Protein AF-0000000069437437 (afdb_homodimer)

Secondary structure (DSSP, 8-state):
--EEBBTTB--EE-TT-EE-TT-EEEEEEEE-TT-EE-TT-EEEEEEEEEEE-TT-EE-TT-EEE-BTTB-EEE-TT-EE-TT-EEES-EE-TT-EEPTT-EE-TT-EEPTT-EEPTT-EEPTT-EEPTTEEEEETTEEEEEESTTSHHHHHHHHHHHHHHHHHHHHHHH---/--EE-BTTB--EE-TT-EE-TT-EEEEEEEE-TT-EE-TT-EEEEEEEEEEE-TT-EE-TT-EEE-BTTB-EEEPTT-EE-TT-EEES-EE-TT-EE-TT-EE-TT-EEPTT-EEPTT-EEPTT-EEPTTEEEEETTEEEEEESTTSHHHHHHHHHHHHHHHHHHHHHHH-B-

InterPro domains:
  IPR001451 Hexapeptide repeat [PF00132] (89-122)
  IPR011004 Trimeric LpxA-like superfamily [SSF51161] (2-154)
  IPR047324 Gamma carbonic anhydrase-like [cd04645] (12-165)
  IPR050484 Transferase Hexapeptide/Carbonic Anhydrase [PTHR13061] (3-167)

pLDDT: mean 97.79, std 3.49, range [60.91, 98.94]

Sequence (346 aa):
MPLYSLDGKSPSVHPEAFVAPTACLIGDVTVEAGVSIWFNTVIRADYAPIIIRVGANIQDGSVLHSDPGMPVDIGEGATVAHMCLVHSCTVGDGALIGNHATVLDGASIGARSMVAAGSLVLGGAQIPADVLVMGSPAKVKGPVAGTPAEFLTKGVPAAYRELGKRYLAGLDKMPLYSLDGKSPSVHPEAFVAPTACLIGDVTVEAGVSIWFNTVIRADYAPIIIRVGANIQDGSVLHSDPGMPVDIGEGATVAHMCLVHSCTVGDGALIGNHATVLDGASIGARSMVAAGSLVLGGAQIPADVLVMGSPAKVKGPVAGTPAEFLTKGVPAAYRELGKRYLAGLDK

Radius of gyration: 19.58 Å; Cα contacts (8 Å, |Δi|>4): 1160; chains: 2; bounding box: 43×48×42 Å

Solvent-accessible surface area (backbone atoms only — not comparable to full-atom values): 14956 Å² total; per-residue (Å²): 93,54,50,23,30,37,83,90,27,50,55,44,71,34,88,63,32,29,67,30,63,59,18,36,37,30,8,39,30,40,36,29,50,37,17,25,37,27,48,50,18,37,40,43,16,79,52,17,47,31,39,40,29,43,28,13,36,40,29,41,47,16,37,38,39,27,45,74,86,30,44,28,40,38,22,43,29,11,34,39,32,41,43,21,40,44,30,15,26,38,38,22,41,23,12,28,41,23,42,48,15,36,38,29,47,58,17,34,40,21,36,46,13,34,39,36,60,62,14,30,39,51,61,55,40,78,43,61,58,39,25,28,29,41,41,80,69,43,40,81,77,44,64,18,75,94,40,74,58,38,54,47,35,63,44,48,29,58,53,47,36,53,49,27,52,51,45,69,74,61,66,77,134,88,51,72,34,69,46,96,92,28,50,55,43,70,34,89,65,32,27,67,31,61,60,18,38,39,30,8,38,30,38,37,30,51,36,16,26,37,27,48,54,18,36,38,45,15,82,55,17,47,32,41,39,28,45,27,13,36,40,28,41,48,16,37,39,38,28,46,74,89,30,44,27,40,38,23,45,28,12,36,39,32,41,43,20,40,44,30,16,26,38,37,22,42,22,12,28,39,24,40,50,15,36,38,28,48,58,17,34,40,21,36,45,13,34,38,36,62,58,14,30,39,53,59,54,40,77,43,63,58,40,24,29,27,42,41,79,71,43,40,82,77,44,64,18,75,95,41,73,58,37,54,47,36,63,45,49,28,58,52,46,34,54,46,27,53,51,47,72,74,39,60,42,115

Foldseek 3Di:
DDWEEDPNFTEDADPQEAEEPQEYAYGQEYHEHLEYEEHQEYEHQHAHHEYADALEYEYHQEYEEEHHPQYEAEEALEYEYYNEYHYREYEYALEYEEANEYAYHQEYAEHNEYEYHPEYDDHNHYHYHQFYWYHDPIDTPGGCPPPVSSVCSVPVSVVVSVVSNVCVPDPDD/DDWEEDPNFTEDADPQEAEEPQEYAYGQEYHDHLEYEEHCEYEYQPAHHEYADALEYAYAQEYEEEHHPQYEAEEALEYEYYNEYHYREYEYALEYEEACEYAYHLEYAEHLEYEYHNEYDDHNHYHYHQFYWYHHPIDTPGGCPPPVSNVCSPPVSVVVSVVSNVCVVPPDD

Organism: Mycobacteroides abscessus (strain ATCC 19977 / DSM 44196 / CCUG 20993 / CIP 104536 / JCM 13569 / NCTC 13031 / TMC 1543 / L948) (NCBI:txid561007)

Nearest PDB structures (foldseek):
  3vnp-assembly1_C  TM=9.772E-01  e=1.364E-15  Geobacillus kaustophilus HTA426
  7zw9-assembly1_A-3  TM=9.769E-01  e=2.821E-15  Burkholderia pseudomallei
  8gpm-assembly1_A  TM=9.788E-01  e=4.991E-15  Acinetobacter baumannii
  1xhd-assembly1_A  TM=9.787E-01  e=1.409E-14  Bacillus cereus ATCC 14579
  9jyw-assembly2_F  TM=9.709E-01  e=2.133E-14  Aeribacillus pallidus

Structure (mmCIF, N/CA/C/O backbone):
data_AF-0000000069437437-model_v1
#
loop_
_entity.id
_entity.type
_entity.pdbx_description
1 polymer 'Possible siderophore-binding protein'
#
loop_
_atom_site.group_PDB
_atom_site.id
_atom_site.type_symbol
_atom_site.label_atom_id
_atom_site.label_alt_id
_atom_site.label_comp_id
_atom_site.label_asym_id
_atom_site.label_entity_id
_atom_site.label_seq_id
_atom_site.pdbx_PDB_ins_code
_atom_site.Cartn_x
_atom_site.Cartn_y
_atom_site.Cartn_z
_atom_site.occupancy
_atom_site.B_iso_or_equiv
_atom_site.auth_seq_id
_atom_site.auth_comp_id
_atom_site.auth_asym_id
_atom_site.auth_atom_id
_atom_site.pdbx_PDB_model_num
ATOM 1 N N . MET A 1 1 ? -16.625 -10.023 5.332 1 60.91 1 MET A N 1
ATOM 2 C CA . MET A 1 1 ? -15.406 -9.812 4.57 1 60.91 1 MET A CA 1
ATOM 3 C C . MET A 1 1 ? -15.602 -8.727 3.516 1 60.91 1 MET A C 1
ATOM 5 O O . MET A 1 1 ? -16.5 -8.836 2.672 1 60.91 1 MET A O 1
ATOM 9 N N . PRO A 1 2 ? -14.883 -7.496 3.65 1 77.81 2 PRO A N 1
ATOM 10 C CA . PRO A 1 2 ? -15.414 -6.523 2.693 1 77.81 2 PRO A CA 1
ATOM 11 C C . PRO A 1 2 ? -14.953 -6.785 1.263 1 77.81 2 PRO A C 1
ATOM 13 O O . PRO A 1 2 ? -13.75 -6.891 1.009 1 77.81 2 PRO A O 1
ATOM 16 N N . LEU A 1 3 ? -15.672 -7.5 0.487 1 95.25 3 LEU A N 1
ATOM 17 C CA . LEU A 1 3 ? -15.602 -7.535 -0.97 1 95.25 3 LEU A CA 1
ATOM 18 C C . LEU A 1 3 ? -16.344 -6.352 -1.579 1 95.25 3 LEU A C 1
ATOM 20 O O . LEU A 1 3 ? -17.531 -6.152 -1.312 1 95.25 3 LEU A O 1
ATOM 24 N N . TYR A 1 4 ? -15.602 -5.602 -2.311 1 97.44 4 TYR A N 1
ATOM 25 C CA . TYR A 1 4 ? -16.172 -4.387 -2.889 1 97.44 4 TYR A CA 1
ATOM 26 C C . TYR A 1 4 ? -16.234 -4.488 -4.406 1 97.44 4 TYR A C 1
ATOM 28 O O . TYR A 1 4 ? -15.289 -4.93 -5.055 1 97.44 4 TYR A O 1
ATOM 36 N N . SER A 1 5 ? -17.391 -4.078 -4.898 1 97.69 5 SER A N 1
ATOM 37 C CA . SER A 1 5 ? -17.516 -3.924 -6.344 1 97.69 5 SER A CA 1
ATOM 38 C C . SER A 1 5 ? -17.219 -2.492 -6.773 1 97.69 5 SER A C 1
ATOM 40 O O . SER A 1 5 ? -17.484 -1.545 -6.027 1 97.69 5 SER A O 1
ATOM 42 N N . LEU A 1 6 ? -16.641 -2.357 -7.934 1 97.38 6 LEU A N 1
ATOM 43 C CA . LEU A 1 6 ? -16.344 -1.068 -8.547 1 97.38 6 LEU A CA 1
ATOM 44 C C . LEU A 1 6 ? -16.516 -1.133 -10.062 1 97.38 6 LEU A C 1
ATOM 46 O O . LEU A 1 6 ? -15.914 -1.978 -10.727 1 97.38 6 LEU A O 1
ATOM 50 N N . ASP A 1 7 ? -17.344 -0.269 -10.57 1 94.81 7 ASP A N 1
ATOM 51 C CA . ASP A 1 7 ? -17.578 -0.152 -12.008 1 94.81 7 ASP A CA 1
ATOM 52 C C . ASP A 1 7 ? -18.031 -1.483 -12.602 1 94.81 7 ASP A C 1
ATOM 54 O O . ASP A 1 7 ? -17.562 -1.886 -13.664 1 94.81 7 ASP A O 1
ATOM 58 N N . GLY A 1 8 ? -18.828 -2.213 -11.938 1 95 8 GLY A N 1
ATOM 59 C CA . GLY A 1 8 ? -19.438 -3.438 -12.438 1 95 8 GLY A CA 1
ATOM 60 C C . GLY A 1 8 ? -18.547 -4.66 -12.25 1 95 8 GLY A C 1
ATOM 61 O O . GLY A 1 8 ? -18.922 -5.762 -12.672 1 95 8 GLY A O 1
ATOM 62 N N . LYS A 1 9 ? -17.438 -4.449 -11.727 1 97.12 9 LYS A N 1
ATOM 63 C CA . LYS A 1 9 ? -16.547 -5.566 -11.469 1 97.12 9 LYS A CA 1
ATOM 64 C C . LYS A 1 9 ? -16.5 -5.91 -9.984 1 97.12 9 LYS A C 1
ATOM 66 O O . LYS A 1 9 ? -16.5 -5.02 -9.133 1 97.12 9 LYS A O 1
ATOM 71 N N . SER A 1 10 ? -16.469 -7.25 -9.734 1 98.19 10 SER A N 1
ATOM 72 C CA . SER A 1 10 ? -16.422 -7.723 -8.352 1 98.19 10 SER A CA 1
ATOM 73 C C . SER A 1 10 ? -15.414 -8.852 -8.188 1 98.19 10 SER A C 1
ATOM 75 O O . SER A 1 10 ? -15.203 -9.641 -9.109 1 98.19 10 SER A O 1
ATOM 77 N N . PRO A 1 11 ? -14.852 -8.953 -7.016 1 98.69 11 PRO A N 1
ATOM 78 C CA . PRO A 1 11 ? -13.93 -10.062 -6.766 1 98.69 11 PRO A CA 1
ATOM 79 C C . PRO A 1 11 ? -14.594 -11.43 -6.949 1 98.69 11 PRO A C 1
ATOM 81 O O . PRO A 1 11 ? -15.758 -11.609 -6.59 1 98.69 11 PRO A O 1
ATOM 84 N N . SER A 1 12 ? -13.883 -12.289 -7.582 1 98.75 12 SER A N 1
ATOM 85 C CA . SER A 1 12 ? -14.25 -13.695 -7.695 1 98.75 12 SER A CA 1
ATOM 86 C C . SER A 1 12 ? -13.398 -14.57 -6.781 1 98.75 12 SER A C 1
ATOM 88 O O . SER A 1 12 ? -12.18 -14.656 -6.957 1 98.75 12 SER A O 1
ATOM 90 N N . VAL A 1 13 ? -14.062 -15.266 -5.828 1 98.56 13 VAL A N 1
ATOM 91 C CA . VAL A 1 13 ? -13.336 -16.016 -4.809 1 98.56 13 VAL A CA 1
ATOM 92 C C . VAL A 1 13 ? -13.773 -17.484 -4.844 1 98.56 13 VAL A C 1
ATOM 94 O O . VAL A 1 13 ? -14.953 -17.797 -4.684 1 98.56 13 VAL A O 1
ATOM 97 N N . HIS A 1 14 ? -12.758 -18.328 -5.078 1 98.75 14 HIS A N 1
ATOM 98 C CA . HIS A 1 14 ? -13.039 -19.75 -5.043 1 98.75 14 HIS A CA 1
ATOM 99 C C . HIS A 1 14 ? -13.539 -20.188 -3.666 1 98.75 14 HIS A C 1
ATOM 101 O O . HIS A 1 14 ? -13.023 -19.719 -2.643 1 98.75 14 HIS A O 1
ATOM 107 N N . PRO A 1 15 ? -14.445 -21.141 -3.537 1 97.75 15 PRO A N 1
ATOM 108 C CA . PRO A 1 15 ? -15.031 -21.547 -2.256 1 97.75 15 PRO A CA 1
ATOM 109 C C . PRO A 1 15 ? -14 -22.172 -1.314 1 97.75 15 PRO A C 1
ATOM 111 O O . PRO A 1 15 ? -14.188 -22.156 -0.095 1 97.75 15 PRO A O 1
ATOM 114 N N . GLU A 1 16 ? -12.938 -22.594 -1.837 1 98 16 GLU A N 1
ATOM 115 C CA . GLU A 1 16 ? -11.93 -23.25 -1.016 1 98 16 GLU A CA 1
ATOM 116 C C . GLU A 1 16 ? -10.906 -22.234 -0.497 1 98 16 GLU A C 1
ATOM 118 O O . GLU A 1 16 ? -10.008 -22.594 0.266 1 98 16 GLU A O 1
ATOM 123 N N . ALA A 1 17 ? -10.984 -21.062 -0.909 1 98.44 17 ALA A N 1
ATOM 124 C CA . ALA A 1 17 ? -10.047 -20.031 -0.458 1 98.44 17 ALA A CA 1
ATOM 125 C C . ALA A 1 17 ? -10.477 -19.438 0.884 1 98.44 17 ALA A C 1
ATOM 127 O O . ALA A 1 17 ? -11.68 -19.328 1.161 1 98.44 17 ALA A O 1
ATOM 128 N N . PHE A 1 18 ? -9.508 -19.094 1.657 1 98.69 18 PHE A N 1
ATOM 129 C CA . PHE A 1 18 ? -9.773 -18.359 2.881 1 98.69 18 PHE A CA 1
ATOM 130 C C . PHE A 1 18 ? -9.492 -16.875 2.68 1 98.69 18 PHE A C 1
ATOM 132 O O . PHE A 1 18 ? -8.422 -16.484 2.205 1 98.69 18 PHE A O 1
ATOM 139 N N . VAL A 1 19 ? -10.445 -16.047 3.006 1 98.44 19 VAL A N 1
ATOM 140 C CA . VAL A 1 19 ? -10.281 -14.602 3.029 1 98.44 19 VAL A CA 1
ATOM 141 C C . VAL A 1 19 ? -10.648 -14.062 4.41 1 98.44 19 VAL A C 1
ATOM 143 O O . VAL A 1 19 ? -11.797 -14.203 4.852 1 98.44 19 VAL A O 1
ATOM 146 N N . ALA A 1 20 ? -9.68 -13.516 5.043 1 98.12 20 ALA A N 1
ATOM 147 C CA . ALA A 1 20 ? -9.883 -13.008 6.398 1 98.12 20 ALA A CA 1
ATOM 148 C C . ALA A 1 20 ? -10.961 -11.93 6.43 1 98.12 20 ALA A C 1
ATOM 150 O O . ALA A 1 20 ? -11.102 -11.156 5.48 1 98.12 20 ALA A O 1
ATOM 151 N N . PRO A 1 21 ? -11.672 -11.75 7.562 1 97.06 21 PRO A N 1
ATOM 152 C CA . PRO A 1 21 ? -12.812 -10.836 7.645 1 97.06 21 PRO A CA 1
ATOM 153 C C . PRO A 1 21 ? -12.406 -9.375 7.492 1 97.06 21 PRO A C 1
ATOM 155 O O . PRO A 1 21 ? -13.234 -8.531 7.137 1 97.06 21 PRO A O 1
ATOM 158 N N . THR A 1 22 ? -11.148 -9.016 7.734 1 97.12 22 THR A N 1
ATOM 159 C CA . THR A 1 22 ? -10.75 -7.617 7.684 1 97.12 22 THR A CA 1
ATOM 160 C C . THR A 1 22 ? -9.953 -7.324 6.414 1 97.12 22 THR A C 1
ATOM 162 O O . THR A 1 22 ? -9.383 -6.242 6.27 1 97.12 22 THR A O 1
ATOM 165 N N . ALA A 1 23 ? -9.82 -8.336 5.52 1 98.19 23 ALA A N 1
ATOM 166 C CA . ALA A 1 23 ? -9.203 -8.102 4.219 1 98.19 23 ALA A CA 1
ATOM 167 C C . ALA A 1 23 ? -10.133 -7.297 3.311 1 98.19 23 ALA A C 1
ATOM 169 O O . ALA A 1 23 ? -11.352 -7.383 3.434 1 98.19 23 ALA A O 1
ATOM 170 N N . CYS A 1 24 ? -9.547 -6.461 2.479 1 98.31 24 CYS A N 1
ATOM 171 C CA . CYS A 1 24 ? -10.312 -5.691 1.503 1 98.31 24 CYS A CA 1
ATOM 172 C C . CYS A 1 24 ? -9.938 -6.086 0.08 1 98.31 24 CYS A C 1
ATOM 174 O O . CYS A 1 24 ? -8.789 -5.902 -0.337 1 98.31 24 CYS A O 1
ATOM 176 N N . LEU A 1 25 ? -10.852 -6.648 -0.672 1 98.81 25 LEU A N 1
ATOM 177 C CA . LEU A 1 25 ? -10.695 -6.953 -2.09 1 98.81 25 LEU A CA 1
ATOM 178 C C . LEU A 1 25 ? -11.625 -6.086 -2.938 1 98.81 25 LEU A C 1
ATOM 180 O O . LEU A 1 25 ? -12.836 -6.059 -2.711 1 98.81 25 LEU A O 1
ATOM 184 N N . ILE A 1 26 ? -11.062 -5.375 -3.85 1 98.62 26 ILE A N 1
ATOM 185 C CA . ILE A 1 26 ? -11.828 -4.379 -4.594 1 98.62 26 ILE A CA 1
ATOM 186 C C . ILE A 1 26 ? -11.711 -4.648 -6.09 1 98.62 26 ILE A C 1
ATOM 188 O O . ILE A 1 26 ? -10.602 -4.723 -6.629 1 98.62 26 ILE A O 1
ATOM 192 N N . GLY A 1 27 ? -12.836 -4.762 -6.754 1 98.31 27 GLY A N 1
ATOM 193 C CA . GLY A 1 27 ? -12.859 -4.766 -8.211 1 98.31 27 GLY A CA 1
ATOM 194 C C . GLY A 1 27 ? -12.484 -6.105 -8.805 1 98.31 27 GLY A C 1
ATOM 195 O O . GLY A 1 27 ? -13.023 -7.141 -8.414 1 98.31 27 GLY A O 1
ATOM 196 N N . ASP A 1 28 ? -11.547 -6.102 -9.836 1 98.69 28 ASP A N 1
ATOM 197 C CA . ASP A 1 28 ? -11.258 -7.242 -10.695 1 98.69 28 ASP A CA 1
ATOM 198 C C . ASP A 1 28 ? -10.203 -8.156 -10.07 1 98.69 28 ASP A C 1
ATOM 200 O O . ASP A 1 28 ? -9.117 -8.328 -10.625 1 98.69 28 ASP A O 1
ATOM 204 N N . VAL A 1 29 ? -10.578 -8.734 -8.953 1 98.88 29 VAL A N 1
ATOM 205 C CA . VAL A 1 29 ? -9.719 -9.664 -8.227 1 98.88 29 VAL A CA 1
ATOM 206 C C . VAL A 1 29 ? -10.18 -11.094 -8.477 1 98.88 29 VAL A C 1
ATOM 208 O O . VAL A 1 29 ? -11.375 -11.391 -8.406 1 98.88 29 VAL A O 1
ATOM 211 N N . THR A 1 30 ? -9.281 -11.961 -8.82 1 98.94 30 THR A N 1
ATOM 212 C CA . THR A 1 30 ? -9.539 -13.391 -8.898 1 98.94 30 THR A CA 1
ATOM 213 C C . THR A 1 30 ? -8.727 -14.148 -7.855 1 98.94 30 THR A C 1
ATOM 215 O O . THR A 1 30 ? -7.5 -14.031 -7.809 1 98.94 30 THR A O 1
ATOM 218 N N . VAL A 1 31 ? -9.398 -14.898 -7.016 1 98.88 31 VAL A N 1
ATOM 219 C CA . VAL A 1 31 ? -8.797 -15.727 -5.977 1 98.88 31 VAL A CA 1
ATOM 220 C C . VAL A 1 31 ? -9.086 -17.203 -6.258 1 98.88 31 VAL A C 1
ATOM 222 O O . VAL A 1 31 ? -10.242 -17.641 -6.18 1 98.88 31 VAL A O 1
ATOM 225 N N . GLU A 1 32 ? -8.023 -17.953 -6.527 1 98.88 32 GLU A N 1
ATOM 226 C CA . GLU A 1 32 ? -8.211 -19.328 -6.965 1 98.88 32 GLU A CA 1
ATOM 227 C C . GLU A 1 32 ? -8.211 -20.281 -5.781 1 98.88 32 GLU A C 1
ATOM 229 O O . GLU A 1 32 ? -8.148 -19.859 -4.625 1 98.88 32 GLU A O 1
ATOM 234 N N . ALA A 1 33 ? -8.336 -21.594 -6.07 1 98.75 33 ALA A N 1
ATOM 235 C CA . ALA A 1 33 ? -8.547 -22.641 -5.07 1 98.75 33 ALA A CA 1
ATOM 236 C C . ALA A 1 33 ? -7.371 -22.719 -4.102 1 98.75 33 ALA A C 1
ATOM 238 O O . ALA A 1 33 ? -6.211 -22.688 -4.52 1 98.75 33 ALA A O 1
ATOM 239 N N . GLY A 1 34 ? -7.695 -22.75 -2.803 1 98.31 34 GLY A N 1
ATOM 240 C CA . GLY A 1 34 ? -6.684 -23.016 -1.787 1 98.31 34 GLY A CA 1
ATOM 241 C C . GLY A 1 34 ? -5.852 -21.797 -1.449 1 98.31 34 GLY A C 1
ATOM 242 O O . GLY A 1 34 ? -4.883 -21.891 -0.69 1 98.31 34 GLY A O 1
ATOM 243 N N . VAL A 1 35 ? -6.168 -20.719 -1.998 1 98.75 35 VAL A N 1
ATOM 244 C CA . VAL A 1 35 ? -5.52 -19.453 -1.672 1 98.75 35 VAL A CA 1
ATOM 245 C C . VAL A 1 35 ? -5.934 -19.016 -0.271 1 98.75 35 VAL A C 1
ATOM 247 O O . VAL A 1 35 ? -7.047 -19.297 0.177 1 98.75 35 VAL A O 1
ATOM 250 N N . SER A 1 36 ? -5.062 -18.328 0.412 1 98.88 36 SER A N 1
ATOM 251 C CA . SER A 1 36 ? -5.449 -17.672 1.66 1 98.88 36 SER A CA 1
ATOM 252 C C . SER A 1 36 ? -5.047 -16.203 1.662 1 98.88 36 SER A C 1
ATOM 254 O O . SER A 1 36 ? -3.918 -15.859 1.307 1 98.88 36 SER A O 1
ATOM 256 N N . ILE A 1 37 ? -5.93 -15.352 1.971 1 98.81 37 ILE A N 1
ATOM 257 C CA . ILE A 1 37 ? -5.75 -13.914 2.113 1 98.81 37 ILE A CA 1
ATOM 258 C C . ILE A 1 37 ? -5.988 -13.5 3.564 1 98.81 37 ILE A C 1
ATOM 260 O O . ILE A 1 37 ? -7.082 -13.703 4.102 1 98.81 37 ILE A O 1
ATOM 264 N N . TRP A 1 38 ? -5.074 -12.836 4.191 1 98.75 38 TRP A N 1
ATOM 265 C CA . TRP A 1 38 ? -5.059 -12.734 5.645 1 98.75 38 TRP A CA 1
ATOM 266 C C . TRP A 1 38 ? -5.453 -11.336 6.102 1 98.75 38 TRP A C 1
ATOM 268 O O . TRP A 1 38 ? -5.84 -10.5 5.285 1 98.75 38 TRP A O 1
ATOM 278 N N . PHE A 1 39 ? -5.375 -11.109 7.391 1 98.5 39 PHE A N 1
A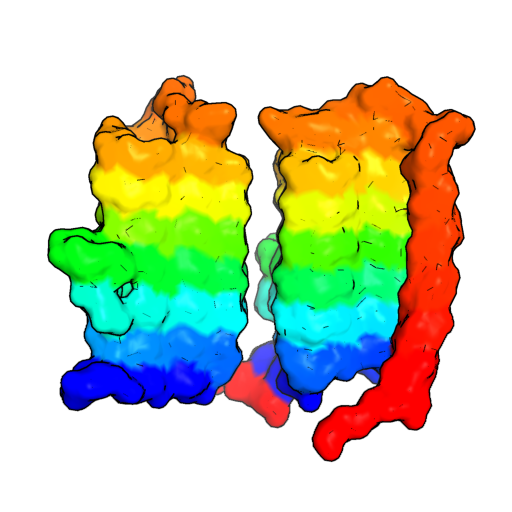TOM 279 C CA . PHE A 1 39 ? -6.039 -9.984 8.039 1 98.5 39 PHE A CA 1
ATOM 280 C C . PHE A 1 39 ? -5.406 -8.672 7.613 1 98.5 39 PHE A C 1
ATOM 282 O O . PHE A 1 39 ? -4.18 -8.555 7.562 1 98.5 39 PHE A O 1
ATOM 289 N N . ASN A 1 40 ? -6.246 -7.637 7.258 1 98.31 40 ASN A N 1
ATOM 290 C CA . ASN A 1 40 ? -5.906 -6.254 6.941 1 98.31 40 ASN A CA 1
ATOM 291 C C . ASN A 1 40 ? -5.105 -6.156 5.645 1 98.31 40 ASN A C 1
ATOM 293 O O . ASN A 1 40 ? -4.363 -5.191 5.438 1 98.31 40 ASN A O 1
ATOM 297 N N . THR A 1 41 ? -5.184 -7.191 4.82 1 98.69 41 THR A N 1
ATOM 298 C CA . THR A 1 41 ? -4.664 -7.098 3.459 1 98.69 41 THR A CA 1
ATOM 299 C C . THR A 1 41 ? -5.562 -6.211 2.6 1 98.69 41 THR A C 1
ATOM 301 O O . THR A 1 41 ? -6.777 -6.16 2.809 1 98.69 41 THR A O 1
ATOM 304 N N . VAL A 1 42 ? -4.969 -5.449 1.736 1 98.81 42 VAL A N 1
ATOM 305 C CA . VAL A 1 42 ? -5.715 -4.707 0.728 1 98.81 42 VAL A CA 1
ATOM 306 C C . VAL A 1 42 ? -5.305 -5.168 -0.667 1 98.81 42 VAL A C 1
ATOM 308 O O . VAL A 1 42 ? -4.137 -5.051 -1.048 1 98.81 42 VAL A O 1
ATOM 311 N N . ILE A 1 43 ? -6.172 -5.75 -1.42 1 98.94 43 ILE A N 1
ATOM 312 C CA . ILE A 1 43 ? -5.996 -6.09 -2.828 1 98.94 43 ILE A CA 1
ATOM 313 C C . ILE A 1 43 ? -6.914 -5.219 -3.684 1 98.94 43 ILE A C 1
ATOM 315 O O . ILE A 1 43 ? -8.125 -5.445 -3.736 1 98.94 43 ILE A O 1
ATOM 319 N N . ARG A 1 44 ? -6.34 -4.195 -4.27 1 98.81 44 ARG A N 1
ATOM 320 C CA . ARG A 1 44 ? -7.109 -3.162 -4.957 1 98.81 44 ARG A CA 1
ATOM 321 C C . ARG A 1 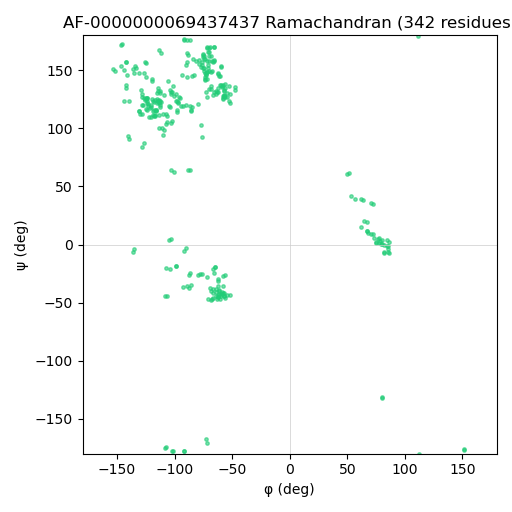44 ? -6.902 -3.24 -6.465 1 98.81 44 ARG A C 1
ATOM 323 O O . ARG A 1 44 ? -5.945 -2.67 -6.996 1 98.81 44 ARG A O 1
ATOM 330 N N . ALA A 1 45 ? -7.777 -3.928 -7.188 1 98.56 45 ALA A N 1
ATOM 331 C CA . ALA A 1 45 ? -7.754 -4.164 -8.625 1 98.56 45 ALA A CA 1
ATOM 332 C C . ALA A 1 45 ? -8.711 -3.221 -9.352 1 98.56 45 ALA A C 1
ATOM 334 O O . ALA A 1 45 ? -9.617 -3.668 -10.062 1 98.56 45 ALA A O 1
ATOM 335 N N . ASP A 1 46 ? -8.445 -1.963 -9.25 1 98.25 46 ASP A N 1
ATOM 336 C CA . ASP A 1 46 ? -9.352 -0.954 -9.797 1 98.25 46 ASP A CA 1
ATOM 337 C C . ASP A 1 46 ? -8.867 -0.462 -11.156 1 98.25 46 ASP A C 1
ATOM 339 O O . ASP A 1 46 ? -9.641 0.111 -11.93 1 98.25 46 ASP A O 1
ATOM 343 N N . TYR A 1 47 ? -7.566 -0.694 -11.469 1 98.12 47 TYR A N 1
ATOM 344 C CA . TYR A 1 47 ? -7.035 -0.259 -12.758 1 98.12 47 TYR A CA 1
ATOM 345 C C . TYR A 1 47 ? -6.824 -1.446 -13.688 1 98.12 47 TYR A C 1
ATOM 347 O O . TYR A 1 47 ? -7.074 -1.352 -14.891 1 98.12 47 TYR A O 1
ATOM 355 N N . ALA A 1 48 ? -6.297 -2.48 -13.234 1 98.44 48 ALA A N 1
ATOM 356 C CA . ALA A 1 48 ? -6.008 -3.719 -13.953 1 98.44 48 ALA A CA 1
ATOM 357 C C . ALA A 1 48 ? -6.25 -4.938 -13.062 1 98.44 48 ALA A C 1
ATOM 359 O O . ALA A 1 48 ? -6.242 -4.828 -11.836 1 98.44 48 ALA A O 1
ATOM 360 N N . PRO A 1 49 ? -6.492 -6.121 -13.695 1 98.75 49 PRO A N 1
ATOM 361 C CA . PRO A 1 49 ? -6.805 -7.316 -12.906 1 98.75 49 PRO A CA 1
ATOM 362 C C . PRO A 1 49 ? -5.664 -7.719 -11.977 1 98.75 49 PRO A C 1
ATOM 364 O O . PRO A 1 49 ? -4.492 -7.484 -12.289 1 98.75 49 PRO A O 1
ATOM 367 N N . ILE A 1 50 ? -5.996 -8.273 -10.82 1 98.94 50 ILE A N 1
ATOM 368 C CA . ILE A 1 50 ? -5.074 -8.938 -9.906 1 98.94 50 ILE A CA 1
ATOM 369 C C . ILE A 1 50 ? -5.504 -10.383 -9.703 1 98.94 50 ILE A C 1
ATOM 371 O O . ILE A 1 50 ? -6.617 -10.656 -9.242 1 98.94 50 ILE A O 1
ATOM 375 N N . ILE A 1 51 ? -4.617 -11.328 -10.055 1 98.94 51 ILE A N 1
ATOM 376 C CA . ILE A 1 51 ? -4.914 -12.758 -10.008 1 98.94 51 ILE A CA 1
ATOM 377 C C . ILE A 1 51 ? -4.023 -13.438 -8.969 1 98.94 51 ILE A C 1
ATOM 379 O O . ILE A 1 51 ? -2.797 -13.32 -9.023 1 98.94 51 ILE A O 1
ATOM 383 N N . ILE A 1 52 ? -4.613 -14.078 -8.008 1 98.94 52 ILE A N 1
ATOM 384 C CA . ILE A 1 52 ? -3.924 -14.898 -7.02 1 98.94 52 ILE A CA 1
ATOM 385 C C . ILE A 1 52 ? -4.172 -16.375 -7.312 1 98.94 52 ILE A C 1
ATOM 387 O O . ILE A 1 52 ? -5.289 -16.875 -7.137 1 98.94 52 ILE A O 1
ATOM 391 N N . ARG A 1 53 ? -3.162 -17.078 -7.73 1 98.88 53 ARG A N 1
ATOM 392 C CA . ARG A 1 53 ? -3.32 -18.422 -8.297 1 98.88 53 ARG A CA 1
ATOM 393 C C . ARG A 1 53 ? -3.309 -19.484 -7.203 1 98.88 53 ARG A C 1
ATOM 395 O O . ARG A 1 53 ? -3.037 -19.188 -6.039 1 98.88 53 ARG A O 1
ATOM 402 N N . VAL A 1 54 ? -3.529 -20.656 -7.617 1 98.75 54 VAL A N 1
ATOM 403 C CA . VAL A 1 54 ? -3.855 -21.812 -6.777 1 98.75 54 VAL A CA 1
ATOM 404 C C . VAL A 1 54 ? -2.812 -21.953 -5.668 1 98.75 54 VAL A C 1
ATOM 406 O O . VAL A 1 54 ? -1.61 -21.969 -5.941 1 98.75 54 VAL A O 1
ATOM 409 N N . GLY A 1 55 ? -3.305 -21.922 -4.422 1 98.56 55 GLY A N 1
ATOM 410 C CA . GLY A 1 55 ? -2.488 -22.281 -3.275 1 98.56 55 GLY A CA 1
ATOM 411 C C . GLY A 1 55 ? -1.57 -21.172 -2.816 1 98.56 55 GLY A C 1
ATOM 412 O O . GLY A 1 55 ? -0.804 -21.344 -1.866 1 98.56 55 GLY A O 1
ATOM 413 N N . ALA A 1 56 ? -1.561 -20.062 -3.41 1 98.88 56 ALA A N 1
ATOM 414 C CA . ALA A 1 56 ? -0.764 -18.922 -2.973 1 98.88 56 ALA A CA 1
ATOM 415 C C . ALA A 1 56 ? -1.311 -18.328 -1.673 1 98.88 56 ALA A C 1
ATOM 417 O O . ALA A 1 56 ? -2.408 -18.688 -1.238 1 98.88 56 ALA A O 1
ATOM 418 N N . ASN A 1 57 ? -0.532 -17.5 -1.04 1 98.94 57 ASN A N 1
ATOM 419 C CA . ASN A 1 57 ? -0.989 -16.828 0.177 1 98.94 57 ASN A CA 1
ATOM 420 C C . ASN A 1 57 ? -0.494 -15.391 0.252 1 98.94 57 ASN A C 1
ATOM 422 O O . ASN A 1 57 ? 0.646 -15.102 -0.114 1 98.94 57 ASN A O 1
ATOM 426 N N . ILE A 1 58 ? -1.357 -14.492 0.603 1 98.94 58 ILE A N 1
ATOM 427 C CA . ILE A 1 58 ? -1.085 -13.078 0.867 1 98.94 58 ILE A CA 1
ATOM 428 C C . ILE A 1 58 ? -1.246 -12.797 2.357 1 98.94 58 ILE A C 1
ATOM 430 O O . ILE A 1 58 ? -2.363 -12.805 2.881 1 98.94 58 ILE A O 1
ATOM 434 N N . GLN A 1 59 ? -0.183 -12.5 3.021 1 98.94 59 GLN A N 1
ATOM 435 C CA . GLN A 1 59 ? -0.195 -12.492 4.48 1 98.94 59 GLN A CA 1
ATOM 436 C C . GLN A 1 59 ? -0.528 -11.102 5.016 1 98.94 59 GLN A C 1
ATOM 438 O O . GLN A 1 59 ? -0.684 -10.156 4.246 1 98.94 59 GLN A O 1
ATOM 443 N N . ASP A 1 60 ? -0.637 -10.977 6.348 1 98.88 60 ASP A N 1
ATOM 444 C CA . ASP A 1 60 ? -1.3 -9.891 7.062 1 98.88 60 ASP A CA 1
ATOM 445 C C . ASP A 1 60 ? -0.708 -8.539 6.676 1 98.88 60 ASP A C 1
ATOM 447 O O . ASP A 1 60 ? 0.513 -8.367 6.684 1 98.88 60 ASP A O 1
ATOM 451 N N . GLY A 1 61 ? -1.591 -7.605 6.301 1 98.81 61 GLY A N 1
ATOM 452 C CA . GLY A 1 61 ? -1.212 -6.207 6.168 1 98.81 61 GLY A CA 1
ATOM 453 C C . GLY A 1 61 ? -0.589 -5.887 4.82 1 98.81 61 GLY A C 1
ATOM 454 O O . GLY A 1 61 ? -0.267 -4.73 4.539 1 98.81 61 GLY A O 1
ATOM 455 N N . SER A 1 62 ? -0.427 -6.836 3.939 1 98.94 62 SER A N 1
ATOM 456 C CA . SER A 1 62 ? 0.162 -6.59 2.629 1 98.94 62 SER A CA 1
ATOM 457 C C . SER A 1 62 ? -0.815 -5.863 1.71 1 98.94 62 SER A C 1
ATOM 459 O O . SER A 1 62 ? -2.031 -5.98 1.873 1 98.94 62 SER A O 1
ATOM 461 N N . VAL A 1 63 ? -0.275 -5.047 0.811 1 98.94 63 VAL A N 1
ATOM 462 C CA . VAL A 1 63 ? -1.048 -4.289 -0.167 1 98.94 63 VAL A CA 1
ATOM 463 C C . VAL A 1 63 ? -0.64 -4.703 -1.58 1 98.94 63 VAL A C 1
ATOM 465 O O . VAL A 1 63 ? 0.549 -4.723 -1.908 1 98.94 63 VAL A O 1
ATOM 468 N N . LEU A 1 64 ? -1.565 -5.152 -2.414 1 98.94 64 LEU A N 1
ATOM 469 C CA . LEU A 1 64 ? -1.401 -5.371 -3.846 1 98.94 64 LEU A CA 1
ATOM 470 C C . LEU A 1 64 ? -2.184 -4.336 -4.648 1 98.94 64 LEU A C 1
ATOM 472 O O . LEU A 1 64 ? -3.365 -4.102 -4.379 1 98.94 64 LEU A O 1
ATOM 476 N N . HIS A 1 65 ? -1.573 -3.697 -5.547 1 98.88 65 HIS A N 1
ATOM 477 C CA . HIS A 1 65 ? -2.213 -2.713 -6.41 1 98.88 65 HIS A CA 1
ATOM 478 C C . HIS A 1 65 ? -1.641 -2.764 -7.824 1 98.88 65 HIS A C 1
ATOM 480 O O . HIS A 1 65 ? -0.496 -3.178 -8.016 1 98.88 65 HIS A O 1
ATOM 486 N N . SER A 1 66 ? -2.42 -2.428 -8.852 1 98.19 66 SER A N 1
ATOM 487 C CA . SER A 1 66 ? -1.987 -2.445 -10.242 1 98.19 66 SER A CA 1
ATOM 488 C C . SER A 1 66 ? -2.236 -1.101 -10.922 1 98.19 66 SER A C 1
ATOM 490 O O . SER A 1 66 ? -3.174 -0.385 -10.562 1 98.19 66 SER A O 1
ATOM 492 N N . ASP A 1 67 ? -1.41 -0.734 -11.836 1 96.69 67 ASP A N 1
ATOM 493 C CA . ASP A 1 67 ? -1.583 0.427 -12.703 1 96.69 67 ASP A CA 1
ATOM 494 C C . ASP A 1 67 ? -2.35 0.055 -13.969 1 96.69 67 ASP A C 1
ATOM 496 O O . ASP A 1 67 ? -2.488 -1.126 -14.289 1 96.69 67 ASP A O 1
ATOM 500 N N . PRO A 1 68 ? -2.838 1.092 -14.664 1 95.94 68 PRO A N 1
ATOM 501 C CA . PRO A 1 68 ? -3.562 0.8 -15.898 1 95.94 68 PRO A CA 1
ATOM 502 C C . PRO A 1 68 ? -2.752 -0.054 -16.875 1 95.94 68 PRO A C 1
ATOM 504 O O . PRO A 1 68 ? -1.594 0.261 -17.156 1 95.94 68 PRO A O 1
ATOM 507 N N . GLY A 1 69 ? -3.338 -1.137 -17.297 1 96.38 69 GLY A N 1
ATOM 508 C CA . GLY A 1 69 ? -2.723 -1.988 -18.312 1 96.38 69 GLY A CA 1
ATOM 509 C C . GLY A 1 69 ? -1.601 -2.848 -17.75 1 96.38 69 GLY A C 1
ATOM 510 O O . GLY A 1 69 ? -0.919 -3.547 -18.5 1 96.38 69 GLY A O 1
ATOM 511 N N . MET A 1 70 ? -1.356 -2.842 -16.531 1 97.88 70 MET A N 1
ATOM 512 C CA . MET A 1 70 ? -0.274 -3.6 -15.906 1 97.88 70 MET A CA 1
ATOM 513 C C . MET A 1 70 ? -0.803 -4.473 -14.773 1 97.88 70 MET A C 1
ATOM 515 O O . MET A 1 70 ? -0.748 -4.086 -13.602 1 97.88 70 MET A O 1
ATOM 519 N N . PRO A 1 71 ? -1.233 -5.633 -15.07 1 98.5 71 PRO A N 1
ATOM 520 C CA . PRO A 1 71 ? -1.856 -6.52 -14.086 1 98.5 71 PRO A CA 1
ATOM 521 C C . PRO A 1 71 ? -0.858 -7.059 -13.062 1 98.5 71 PRO A C 1
ATOM 523 O O . PRO A 1 71 ? 0.354 -6.895 -13.234 1 98.5 71 PRO A O 1
ATOM 526 N N . VAL A 1 72 ? -1.31 -7.57 -11.914 1 98.88 72 VAL A N 1
ATOM 527 C CA . VAL A 1 72 ? -0.542 -8.367 -10.969 1 98.88 72 VAL A CA 1
ATOM 528 C C . VAL A 1 72 ? -0.927 -9.844 -11.094 1 98.88 72 VAL A C 1
ATOM 530 O O . VAL A 1 72 ? -2.111 -10.172 -11.188 1 98.88 72 VAL A O 1
ATOM 533 N N . ASP A 1 73 ? 0.016 -10.703 -11.164 1 98.94 73 ASP A N 1
ATOM 534 C CA . ASP A 1 73 ? -0.176 -12.148 -11.203 1 98.94 73 ASP A CA 1
ATOM 535 C C . ASP A 1 73 ? 0.697 -12.844 -10.172 1 98.94 73 ASP A C 1
ATOM 537 O O . ASP A 1 73 ? 1.926 -12.828 -10.273 1 98.94 73 ASP A O 1
ATOM 541 N N . ILE A 1 74 ? 0.072 -13.43 -9.164 1 98.94 74 ILE A N 1
ATOM 542 C CA . ILE A 1 74 ? 0.754 -14.188 -8.117 1 98.94 74 ILE A CA 1
ATOM 543 C C . ILE A 1 74 ? 0.69 -15.68 -8.438 1 98.94 74 ILE A C 1
ATOM 545 O O . ILE A 1 74 ? -0.382 -16.281 -8.391 1 98.94 74 ILE A O 1
ATOM 549 N N . GLY A 1 75 ? 1.8 -16.281 -8.695 1 98.94 75 GLY A N 1
ATOM 550 C CA . GLY A 1 75 ? 1.873 -17.641 -9.219 1 98.94 75 GLY A CA 1
ATOM 551 C C . GLY A 1 75 ? 1.438 -18.688 -8.211 1 98.94 75 GLY A C 1
ATOM 552 O O . GLY A 1 75 ? 1.279 -18.391 -7.023 1 98.94 75 GLY A O 1
ATOM 553 N N . GLU A 1 76 ? 1.285 -19.922 -8.734 1 98.75 76 GLU A N 1
ATOM 554 C CA . GLU A 1 76 ? 0.85 -21.047 -7.926 1 98.75 76 GLU A CA 1
ATOM 555 C C . GLU A 1 76 ? 1.792 -21.281 -6.746 1 98.75 76 GLU A C 1
ATOM 557 O O . GLU A 1 76 ? 3.012 -21.344 -6.922 1 98.75 76 GLU A O 1
ATOM 562 N N . GLY A 1 77 ? 1.186 -21.297 -5.559 1 98.62 77 GLY A N 1
ATOM 563 C CA . GLY A 1 77 ? 1.952 -21.641 -4.371 1 98.62 77 GLY A CA 1
ATOM 564 C C . GLY A 1 77 ? 2.918 -20.547 -3.953 1 98.62 77 GLY A C 1
ATOM 565 O O . GLY A 1 77 ? 3.799 -20.766 -3.121 1 98.62 77 GLY A O 1
ATOM 566 N N . ALA A 1 78 ? 2.848 -19.438 -4.531 1 98.88 78 ALA A N 1
ATOM 567 C CA . ALA A 1 78 ? 3.717 -18.328 -4.137 1 98.88 78 ALA A CA 1
ATOM 568 C C . ALA A 1 78 ? 3.279 -17.734 -2.801 1 98.88 78 ALA A C 1
ATOM 570 O O . ALA A 1 78 ? 2.139 -17.922 -2.375 1 98.88 78 ALA A O 1
ATOM 571 N N . THR A 1 79 ? 4.199 -17.031 -2.143 1 98.94 79 THR A N 1
ATOM 572 C CA . THR A 1 79 ? 3.947 -16.375 -0.864 1 98.94 79 THR A CA 1
ATOM 573 C C . THR A 1 79 ? 4.273 -14.883 -0.943 1 98.94 79 THR A C 1
ATOM 575 O O . THR A 1 79 ? 5.359 -14.5 -1.388 1 98.94 79 THR A O 1
ATOM 578 N N . VAL A 1 80 ? 3.344 -14.102 -0.646 1 98.94 80 VAL A N 1
ATOM 579 C CA . VAL A 1 80 ? 3.592 -12.719 -0.267 1 98.94 80 VAL A CA 1
ATOM 580 C C . VAL A 1 80 ? 3.49 -12.57 1.249 1 98.94 80 VAL A C 1
ATOM 582 O O . VAL A 1 80 ? 2.391 -12.562 1.807 1 98.94 80 VAL A O 1
ATOM 585 N N . ALA A 1 81 ? 4.594 -12.422 1.906 1 98.88 81 ALA A N 1
ATOM 586 C CA . ALA A 1 81 ? 4.648 -12.453 3.365 1 98.88 81 ALA A CA 1
ATOM 587 C C . ALA A 1 81 ? 4.055 -11.18 3.961 1 98.88 81 ALA A C 1
ATOM 589 O O . ALA A 1 81 ? 3.289 -10.477 3.299 1 98.88 81 ALA A O 1
ATOM 590 N N . HIS A 1 82 ? 4.277 -10.93 5.309 1 98.94 82 HIS A N 1
ATOM 591 C CA . HIS A 1 82 ? 3.588 -9.883 6.062 1 98.94 82 HIS A CA 1
ATOM 592 C C . HIS A 1 82 ? 4.051 -8.5 5.637 1 98.94 82 HIS A C 1
ATOM 594 O O . HIS A 1 82 ? 5.25 -8.266 5.453 1 98.94 82 HIS A O 1
ATOM 600 N N . MET A 1 83 ? 3.057 -7.566 5.422 1 98.88 83 MET A N 1
ATOM 601 C CA . MET A 1 83 ? 3.295 -6.133 5.27 1 98.88 83 MET A CA 1
ATOM 602 C C . MET A 1 83 ? 4.168 -5.852 4.051 1 98.88 83 MET A C 1
ATOM 604 O O . MET A 1 83 ? 5.062 -5.008 4.102 1 98.88 83 MET A O 1
ATOM 608 N N . CYS A 1 84 ? 3.943 -6.605 2.93 1 98.94 84 CYS A N 1
ATOM 609 C CA . CYS A 1 84 ? 4.594 -6.363 1.648 1 98.94 84 CYS A CA 1
ATOM 610 C C . CYS A 1 84 ? 3.773 -5.406 0.792 1 98.94 84 CYS A C 1
ATOM 612 O O . CYS A 1 84 ? 2.568 -5.254 1.005 1 98.94 84 CYS A O 1
ATOM 614 N N . LEU A 1 85 ? 4.445 -4.754 -0.063 1 98.94 85 LEU A N 1
ATOM 615 C CA . LEU A 1 85 ? 3.795 -4.086 -1.184 1 98.94 85 LEU A CA 1
ATOM 616 C C . LEU A 1 85 ? 4.16 -4.758 -2.504 1 98.94 85 LEU A C 1
ATOM 618 O O . LEU A 1 85 ? 5.344 -4.883 -2.834 1 98.94 85 LEU A O 1
ATOM 622 N N . VAL A 1 86 ? 3.184 -5.188 -3.223 1 98.88 86 VAL A N 1
ATOM 623 C CA . VAL A 1 86 ? 3.32 -5.73 -4.57 1 98.88 86 VAL A CA 1
ATOM 624 C C . VAL A 1 86 ? 2.549 -4.859 -5.559 1 98.88 86 VAL A C 1
ATOM 626 O O . VAL A 1 86 ? 1.316 -4.816 -5.527 1 98.88 86 VAL A O 1
ATOM 629 N N . HIS A 1 87 ? 3.271 -4.172 -6.375 1 98.75 87 HIS A N 1
ATOM 630 C CA . HIS A 1 87 ? 2.682 -3.168 -7.254 1 98.75 87 HIS A CA 1
ATOM 631 C C . HIS A 1 87 ? 2.938 -3.498 -8.719 1 98.75 87 HIS A C 1
ATOM 633 O O . HIS A 1 87 ? 4.07 -3.387 -9.195 1 98.75 87 HIS A O 1
ATOM 639 N N . SER A 1 88 ? 1.966 -3.902 -9.57 1 98.56 88 SER A N 1
ATOM 640 C CA . SER A 1 88 ? 2.008 -4.137 -11.016 1 98.56 88 SER A CA 1
ATOM 641 C C . SER A 1 88 ? 3.184 -5.031 -11.391 1 98.56 88 SER A C 1
ATOM 643 O O . SER A 1 88 ? 4.031 -4.641 -12.195 1 98.56 88 SER A O 1
ATOM 645 N N . CYS A 1 89 ? 3.188 -6.227 -10.867 1 98.62 89 CYS A N 1
ATOM 646 C CA . CYS A 1 89 ? 4.301 -7.129 -11.141 1 98.62 89 CYS A CA 1
ATOM 647 C C . CYS A 1 89 ? 3.824 -8.57 -11.211 1 98.62 89 CYS A C 1
ATOM 649 O O . CYS A 1 89 ? 2.65 -8.859 -10.969 1 98.62 89 CYS A O 1
ATOM 651 N N . THR A 1 90 ? 4.746 -9.445 -11.617 1 98.81 90 THR A N 1
ATOM 652 C CA . THR A 1 90 ? 4.5 -10.883 -11.633 1 98.81 90 THR A CA 1
ATOM 653 C C . THR A 1 90 ? 5.375 -11.594 -10.609 1 98.81 90 THR A C 1
ATOM 655 O O . THR A 1 90 ? 6.57 -11.312 -10.5 1 98.81 90 THR A O 1
ATOM 658 N N . VAL A 1 91 ? 4.797 -12.461 -9.82 1 98.94 91 VAL A N 1
ATOM 659 C CA . VAL A 1 91 ? 5.484 -13.328 -8.875 1 98.94 91 VAL A CA 1
ATOM 660 C C . VAL A 1 91 ? 5.355 -14.789 -9.312 1 98.94 91 VAL A C 1
ATOM 662 O O . VAL A 1 91 ? 4.246 -15.32 -9.398 1 98.94 91 VAL A O 1
ATOM 665 N N . GLY A 1 92 ? 6.457 -15.406 -9.586 1 98.94 92 GLY A N 1
ATOM 666 C CA . GLY A 1 92 ? 6.453 -16.734 -10.156 1 98.94 92 GLY A CA 1
ATOM 667 C C . GLY A 1 92 ? 5.996 -17.812 -9.188 1 98.94 92 GLY A C 1
ATOM 668 O O . GLY A 1 92 ? 5.934 -17.562 -7.977 1 98.94 92 GLY A O 1
ATOM 669 N N . ASP A 1 93 ? 5.766 -19.031 -9.797 1 98.81 93 ASP A N 1
ATOM 670 C CA . ASP A 1 93 ? 5.301 -20.156 -9.008 1 98.81 93 ASP A CA 1
ATOM 671 C C . ASP A 1 93 ? 6.273 -20.469 -7.871 1 98.81 93 ASP A C 1
ATOM 673 O O . ASP A 1 93 ? 7.484 -20.562 -8.094 1 98.81 93 ASP A O 1
ATOM 677 N N . GLY A 1 94 ? 5.707 -20.547 -6.672 1 98.62 94 GLY A N 1
ATOM 678 C CA . GLY A 1 94 ? 6.496 -20.984 -5.531 1 98.62 94 GLY A CA 1
ATOM 679 C C . GLY A 1 94 ? 7.461 -19.922 -5.031 1 98.62 94 GLY A C 1
ATOM 680 O O . GLY A 1 94 ? 8.25 -20.172 -4.117 1 98.62 94 GLY A O 1
ATOM 681 N N . ALA A 1 95 ? 7.461 -18.781 -5.625 1 98.88 95 ALA A N 1
ATOM 682 C CA . ALA A 1 95 ? 8.328 -17.703 -5.152 1 98.88 95 ALA A CA 1
ATOM 683 C C . ALA A 1 95 ? 7.84 -17.156 -3.812 1 98.88 95 ALA A C 1
ATOM 685 O O . ALA A 1 95 ? 6.664 -17.312 -3.463 1 98.88 95 ALA A O 1
ATOM 686 N N . LEU A 1 96 ? 8.773 -16.516 -3.068 1 98.94 96 LEU A N 1
ATOM 687 C CA . LEU A 1 96 ? 8.445 -15.961 -1.758 1 98.94 96 LEU A CA 1
ATOM 688 C C . LEU A 1 96 ? 8.93 -14.516 -1.643 1 98.94 96 LEU A C 1
ATOM 690 O O . LEU A 1 96 ? 10.125 -14.25 -1.746 1 98.94 96 LEU A O 1
ATOM 694 N N . ILE A 1 97 ? 7.988 -13.617 -1.524 1 98.94 97 ILE A N 1
ATOM 695 C CA . ILE A 1 97 ? 8.297 -12.227 -1.19 1 98.94 97 ILE A CA 1
ATOM 696 C C . ILE A 1 97 ? 8.391 -12.07 0.325 1 98.94 97 ILE A C 1
ATOM 698 O O . ILE A 1 97 ? 7.379 -12.18 1.029 1 98.94 97 ILE A O 1
ATOM 702 N N . GLY A 1 98 ? 9.547 -11.727 0.84 1 98.88 98 GLY A N 1
ATOM 703 C CA . GLY A 1 98 ? 9.797 -11.703 2.273 1 98.88 98 GLY A CA 1
ATOM 704 C C . GLY A 1 98 ? 9.156 -10.516 2.967 1 98.88 98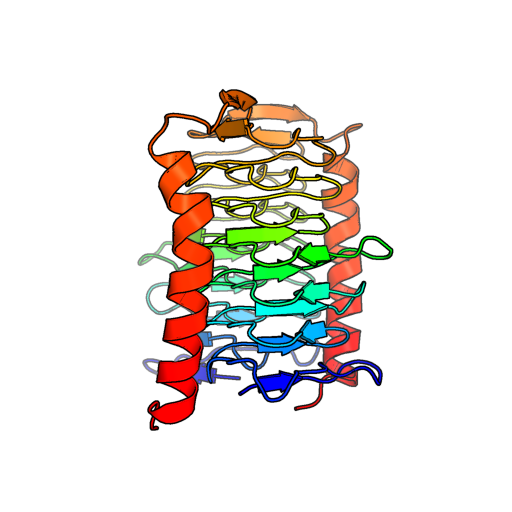 GLY A C 1
ATOM 705 O O . GLY A 1 98 ? 8.805 -9.531 2.318 1 98.88 98 GLY A O 1
ATOM 706 N N . ASN A 1 99 ? 9.07 -10.656 4.32 1 98.81 99 ASN A N 1
ATOM 707 C CA . ASN A 1 99 ? 8.406 -9.656 5.145 1 98.81 99 ASN A CA 1
ATOM 708 C C . ASN A 1 99 ? 8.859 -8.242 4.793 1 98.81 99 ASN A C 1
ATOM 710 O O . ASN A 1 99 ? 10.055 -8 4.617 1 98.81 99 ASN A O 1
ATOM 714 N N . HIS A 1 100 ? 7.895 -7.309 4.641 1 98.81 100 HIS A N 1
ATOM 715 C CA . HIS A 1 100 ? 8.133 -5.879 4.5 1 98.81 100 HIS A CA 1
ATOM 716 C C . HIS A 1 100 ? 8.844 -5.566 3.184 1 98.81 100 HIS A C 1
ATOM 718 O O . HIS A 1 100 ? 9.312 -4.445 2.977 1 98.81 100 HIS A O 1
ATOM 724 N N . ALA A 1 101 ? 8.953 -6.504 2.244 1 98.88 101 ALA A N 1
ATOM 725 C CA . ALA A 1 101 ? 9.57 -6.215 0.95 1 98.88 101 ALA A CA 1
ATOM 726 C C . ALA A 1 101 ? 8.625 -5.414 0.061 1 98.88 101 ALA A C 1
ATOM 728 O O . ALA A 1 101 ? 7.414 -5.41 0.278 1 98.88 101 ALA A O 1
ATOM 729 N N . THR A 1 102 ? 9.164 -4.727 -0.869 1 98.94 102 THR A N 1
ATOM 730 C CA . THR A 1 102 ? 8.453 -3.945 -1.875 1 98.94 102 THR A CA 1
ATOM 731 C C . THR A 1 102 ? 8.859 -4.379 -3.281 1 98.94 102 THR A C 1
ATOM 733 O O . THR A 1 102 ? 10.047 -4.43 -3.605 1 98.94 102 THR A O 1
ATOM 736 N N . VAL A 1 103 ? 7.895 -4.719 -4.121 1 98.94 103 VAL A N 1
ATOM 737 C CA . VAL A 1 103 ? 8.125 -5.047 -5.523 1 98.94 103 VAL A CA 1
ATOM 738 C C . VAL A 1 103 ? 7.383 -4.051 -6.414 1 98.94 103 VAL A C 1
ATOM 740 O O . VAL A 1 103 ? 6.156 -3.951 -6.359 1 98.94 103 VAL A O 1
ATOM 743 N N . LEU A 1 104 ? 8.164 -3.34 -7.324 1 98.62 104 LEU A N 1
ATOM 744 C CA . LEU A 1 104 ? 7.605 -2.201 -8.039 1 98.62 104 LEU A CA 1
ATOM 745 C C . LEU A 1 104 ? 7.223 -2.588 -9.461 1 98.62 104 LEU A C 1
ATOM 747 O O . LEU A 1 104 ? 7.367 -3.75 -9.859 1 98.62 104 LEU A O 1
ATOM 751 N N . ASP A 1 105 ? 6.77 -1.676 -10.211 1 98.06 105 ASP A N 1
ATOM 752 C CA . ASP A 1 105 ? 6.027 -1.867 -11.453 1 98.06 105 ASP A CA 1
ATOM 753 C C . ASP A 1 105 ? 6.891 -2.545 -12.516 1 98.06 105 ASP A C 1
ATOM 755 O O . ASP A 1 105 ? 8.023 -2.119 -12.766 1 98.06 105 ASP A O 1
ATOM 759 N N . GLY A 1 106 ? 6.312 -3.609 -13.102 1 98.38 106 GLY A N 1
ATOM 760 C CA . GLY A 1 106 ? 6.977 -4.234 -14.234 1 98.38 106 GLY A CA 1
ATOM 761 C C . GLY A 1 106 ? 7.996 -5.281 -13.828 1 98.38 106 GLY A C 1
ATOM 762 O O . GLY A 1 106 ? 8.547 -5.98 -14.68 1 98.38 106 GLY A O 1
ATOM 763 N N . ALA A 1 107 ? 8.266 -5.395 -12.578 1 98.81 107 ALA A N 1
ATOM 764 C CA . ALA A 1 107 ? 9.195 -6.422 -12.117 1 98.81 107 ALA A CA 1
ATOM 765 C C . ALA A 1 107 ? 8.617 -7.816 -12.312 1 98.81 107 ALA A C 1
ATOM 767 O O . ALA A 1 107 ? 7.398 -7.996 -12.32 1 98.81 107 ALA A O 1
ATOM 768 N N . SER A 1 108 ? 9.461 -8.766 -12.531 1 98.94 108 SER A N 1
ATOM 769 C CA . SER A 1 108 ? 9.117 -10.188 -12.602 1 98.94 108 SER A CA 1
ATOM 770 C C . SER A 1 108 ? 10.016 -11.016 -11.688 1 98.94 108 SER A C 1
ATOM 772 O O . SER A 1 108 ? 11.242 -10.992 -11.82 1 98.94 108 SER A O 1
ATOM 774 N N . ILE A 1 109 ? 9.438 -11.688 -10.75 1 98.94 109 ILE A N 1
ATOM 775 C CA . ILE A 1 109 ? 10.164 -12.562 -9.844 1 98.94 109 ILE A CA 1
ATOM 776 C C . ILE A 1 109 ? 10.086 -14.008 -10.336 1 98.94 109 ILE A C 1
ATOM 778 O O . ILE A 1 109 ? 9 -14.562 -10.484 1 98.94 109 ILE A O 1
ATOM 782 N N . GLY A 1 110 ? 11.203 -14.594 -10.57 1 98.94 110 GLY A N 1
ATOM 783 C CA . GLY A 1 110 ? 11.234 -15.953 -11.078 1 98.94 110 GLY A CA 1
ATOM 784 C C . GLY A 1 110 ? 10.695 -16.969 -10.094 1 98.94 110 GLY A C 1
ATOM 785 O O . GLY A 1 110 ? 10.75 -16.766 -8.883 1 98.94 110 GLY A O 1
ATOM 786 N N . ALA A 1 111 ? 10.281 -18.125 -10.672 1 98.81 111 ALA A N 1
ATOM 787 C CA . ALA A 1 111 ? 9.711 -19.203 -9.867 1 98.81 111 ALA A CA 1
ATOM 788 C C . ALA A 1 111 ? 10.703 -19.672 -8.805 1 98.81 111 ALA A C 1
ATOM 790 O O . ALA A 1 111 ? 11.906 -19.766 -9.062 1 98.81 111 ALA A O 1
ATOM 791 N N . ARG A 1 112 ? 10.203 -19.875 -7.551 1 98.62 112 ARG A N 1
ATOM 792 C CA . ARG A 1 112 ? 10.93 -20.484 -6.441 1 98.62 112 ARG A CA 1
ATOM 793 C C . ARG A 1 112 ? 12.078 -19.578 -5.977 1 98.62 112 ARG A C 1
ATOM 795 O O . ARG A 1 112 ? 12.984 -20.031 -5.277 1 98.62 112 ARG A O 1
ATOM 802 N N . SER A 1 113 ? 12.086 -18.391 -6.473 1 98.88 113 SER A N 1
ATOM 803 C CA . SER A 1 113 ? 13.023 -17.391 -5.957 1 98.88 113 SER A CA 1
ATOM 804 C C . SER A 1 113 ? 12.508 -16.75 -4.672 1 98.88 113 SER A C 1
ATOM 806 O O . SER A 1 113 ? 11.312 -16.828 -4.375 1 98.88 113 SER A O 1
ATOM 808 N N . MET A 1 114 ? 13.422 -16.188 -3.893 1 98.88 114 MET A N 1
ATOM 809 C CA . MET A 1 114 ? 13.047 -15.492 -2.666 1 98.88 114 MET A CA 1
ATOM 810 C C . MET A 1 114 ? 13.562 -14.055 -2.67 1 98.88 114 MET A C 1
ATOM 812 O O . MET A 1 114 ? 14.75 -13.82 -2.891 1 98.88 114 MET A O 1
ATOM 816 N N . VAL A 1 115 ? 12.695 -13.141 -2.543 1 98.94 115 VAL A N 1
ATOM 817 C CA . VAL A 1 115 ? 13.07 -11.773 -2.182 1 98.94 115 VAL A CA 1
ATOM 818 C C . VAL A 1 115 ? 13.188 -11.656 -0.665 1 98.94 115 VAL A C 1
ATOM 820 O O . VAL A 1 115 ? 12.211 -11.867 0.059 1 98.94 115 VAL A O 1
ATOM 823 N N . ALA A 1 116 ? 14.297 -11.344 -0.198 1 98.81 116 ALA A N 1
ATOM 824 C CA . ALA A 1 116 ? 14.539 -11.289 1.241 1 98.81 116 ALA A CA 1
ATOM 825 C C . ALA A 1 116 ? 13.727 -10.18 1.899 1 98.81 116 ALA A C 1
ATOM 827 O O . ALA A 1 116 ? 13.328 -9.219 1.239 1 98.81 116 ALA A O 1
ATOM 828 N N . ALA A 1 117 ? 13.539 -10.328 3.223 1 98.62 117 ALA A N 1
ATOM 829 C CA . ALA A 1 117 ? 12.789 -9.359 4.008 1 98.62 117 ALA A CA 1
ATOM 830 C C . ALA A 1 117 ? 13.375 -7.957 3.863 1 98.62 117 ALA A C 1
ATOM 832 O O . ALA A 1 117 ? 14.602 -7.793 3.857 1 98.62 117 ALA A O 1
ATOM 833 N N . GLY A 1 118 ? 12.453 -7.012 3.734 1 98.69 118 GLY A N 1
ATOM 834 C CA . GLY A 1 118 ? 12.852 -5.613 3.732 1 98.69 118 GLY A CA 1
ATOM 835 C C . GLY A 1 118 ? 13.453 -5.164 2.41 1 98.69 118 GLY A C 1
ATOM 836 O O . GLY A 1 118 ? 13.852 -4.008 2.266 1 98.69 118 GLY A O 1
ATOM 837 N N . SER A 1 119 ? 13.539 -6.031 1.41 1 98.88 119 SER A N 1
ATOM 838 C CA . SER A 1 119 ? 14.18 -5.703 0.143 1 98.88 119 SER A CA 1
ATOM 839 C C . SER A 1 119 ? 13.281 -4.824 -0.722 1 98.88 119 SER A C 1
ATOM 841 O O . SER A 1 119 ? 12.062 -4.828 -0.561 1 98.88 119 SER A O 1
ATOM 843 N N . LEU A 1 120 ? 13.898 -4.062 -1.585 1 98.88 120 LEU A N 1
ATOM 844 C CA . LEU A 1 120 ? 13.227 -3.242 -2.584 1 98.88 120 LEU A CA 1
ATOM 845 C C . LEU A 1 120 ? 13.586 -3.691 -3.994 1 98.88 120 LEU A C 1
ATOM 847 O O . LEU A 1 120 ? 14.727 -3.5 -4.438 1 98.88 120 LEU A O 1
ATOM 851 N N . VAL A 1 121 ? 12.633 -4.266 -4.703 1 98.88 121 VAL A N 1
ATOM 852 C CA . VAL A 1 121 ? 12.805 -4.637 -6.102 1 98.88 121 VAL A CA 1
ATOM 853 C C . VAL A 1 121 ? 12.312 -3.504 -7 1 98.88 121 VAL A C 1
ATOM 855 O O . VAL A 1 121 ? 11.117 -3.191 -7.016 1 98.88 121 VAL A O 1
ATOM 858 N N . LEU A 1 122 ? 13.219 -2.947 -7.82 1 98.12 122 LEU A N 1
ATOM 859 C CA . LEU A 1 122 ? 12.898 -1.783 -8.641 1 98.12 122 LEU A CA 1
ATOM 860 C C . LEU A 1 122 ? 12.031 -2.178 -9.828 1 98.12 122 LEU A C 1
ATOM 862 O O . LEU A 1 122 ? 11.961 -3.355 -10.188 1 98.12 122 LEU A O 1
ATOM 866 N N . GLY A 1 123 ? 11.43 -1.13 -10.328 1 98 123 GLY A N 1
ATOM 867 C CA . GLY A 1 123 ? 10.586 -1.352 -11.492 1 98 123 GLY A CA 1
ATOM 868 C C . GLY A 1 123 ? 11.328 -1.956 -12.664 1 98 123 GLY A C 1
ATOM 869 O O . GLY A 1 123 ? 12.469 -1.584 -12.945 1 98 123 GLY A O 1
ATOM 870 N N . GLY A 1 124 ? 10.68 -2.914 -13.266 1 98.19 124 GLY A N 1
ATOM 871 C CA . GLY A 1 124 ? 11.227 -3.508 -14.477 1 98.19 124 GLY A CA 1
ATOM 872 C C . GLY A 1 124 ? 12.273 -4.57 -14.203 1 98.19 124 GLY A C 1
ATOM 873 O O . GLY A 1 124 ? 12.742 -5.242 -15.125 1 98.19 124 GLY A O 1
ATOM 874 N N . ALA A 1 125 ? 12.68 -4.75 -12.945 1 98.62 125 ALA A N 1
ATOM 875 C CA . ALA A 1 125 ? 13.68 -5.762 -12.609 1 98.62 125 ALA A CA 1
ATOM 876 C C . ALA A 1 125 ? 13.227 -7.148 -13.062 1 98.62 125 ALA A C 1
ATOM 878 O O . ALA A 1 125 ? 12.062 -7.512 -12.891 1 98.62 125 ALA A O 1
ATOM 879 N N . GLN A 1 126 ? 14.094 -7.875 -13.703 1 98.81 126 GLN A N 1
ATOM 880 C CA . GLN A 1 126 ? 13.875 -9.266 -14.102 1 98.81 126 GLN A CA 1
ATOM 881 C C . GLN A 1 126 ? 14.703 -10.219 -13.242 1 98.81 126 GLN A C 1
ATOM 883 O O . GLN A 1 126 ? 15.914 -10.344 -13.445 1 98.81 126 GLN A O 1
ATOM 888 N N . ILE A 1 127 ? 14.086 -10.906 -12.297 1 98.88 127 ILE A N 1
ATOM 889 C CA . ILE A 1 127 ? 14.758 -11.805 -11.375 1 98.88 127 ILE A CA 1
ATOM 890 C C . ILE A 1 127 ? 14.641 -13.242 -11.867 1 98.88 127 ILE A C 1
ATOM 892 O O . ILE A 1 127 ? 13.531 -13.734 -12.102 1 98.88 127 ILE A O 1
ATOM 896 N N . PRO A 1 128 ? 15.75 -13.953 -12.062 1 98.81 128 PRO A N 1
ATOM 897 C CA . PRO A 1 128 ? 15.664 -15.344 -12.523 1 98.81 128 PRO A CA 1
ATOM 898 C C . PRO A 1 128 ? 15.016 -16.266 -11.5 1 98.81 128 PRO A C 1
ATOM 900 O O . PRO A 1 128 ? 14.766 -15.859 -10.367 1 98.81 128 PRO A O 1
ATOM 903 N N . ALA A 1 129 ? 14.734 -17.5 -12.008 1 98.81 129 ALA A N 1
ATOM 904 C CA . ALA A 1 129 ? 14.203 -18.516 -11.109 1 98.81 129 ALA A CA 1
ATOM 905 C C . ALA A 1 129 ? 15.297 -19.031 -10.172 1 98.81 129 ALA A C 1
ATOM 907 O O . ALA A 1 129 ? 16.484 -18.969 -10.5 1 98.81 129 ALA A O 1
ATOM 908 N N . ASP A 1 130 ? 14.906 -19.375 -8.984 1 98.81 130 ASP A N 1
ATOM 909 C CA . ASP A 1 130 ? 15.688 -20.172 -8.039 1 98.81 130 ASP A CA 1
ATOM 910 C C . ASP A 1 130 ? 16.844 -19.344 -7.469 1 98.81 130 ASP A C 1
ATOM 912 O O . ASP A 1 130 ? 17.922 -19.891 -7.211 1 98.81 130 ASP A O 1
ATOM 916 N N . VAL A 1 131 ? 16.609 -18.094 -7.281 1 98.88 131 VAL A N 1
ATOM 917 C CA . VAL A 1 131 ? 17.688 -17.281 -6.719 1 98.88 131 VAL A CA 1
ATOM 918 C C . VAL A 1 131 ? 17.188 -16.562 -5.465 1 98.88 131 VAL A C 1
ATOM 920 O O . VAL A 1 131 ? 15.977 -16.438 -5.25 1 98.88 131 VAL A O 1
ATOM 923 N N . LEU A 1 132 ? 18.125 -16.203 -4.605 1 98.81 132 LEU A N 1
ATOM 924 C CA . LEU A 1 132 ? 17.906 -15.273 -3.494 1 98.81 132 LEU A CA 1
ATOM 925 C C . LEU A 1 132 ? 18.297 -13.852 -3.879 1 98.81 132 LEU A C 1
ATOM 927 O O . LEU A 1 132 ? 19.406 -13.625 -4.375 1 98.81 132 LEU A O 1
ATOM 931 N N . VAL A 1 133 ? 17.344 -12.992 -3.686 1 98.69 133 VAL A N 1
ATOM 932 C CA . VAL A 1 133 ? 17.609 -11.586 -3.975 1 98.69 133 VAL A CA 1
ATOM 933 C C . VAL A 1 133 ? 17.438 -10.758 -2.703 1 98.69 133 VAL A C 1
ATOM 935 O O . VAL A 1 133 ? 16.531 -11.008 -1.906 1 98.69 133 VAL A O 1
ATOM 938 N N . MET A 1 134 ? 18.328 -9.727 -2.525 1 98.62 134 MET A N 1
ATOM 939 C CA . MET A 1 134 ? 18.297 -8.977 -1.277 1 98.62 134 MET A CA 1
ATOM 940 C C . MET A 1 134 ? 18.828 -7.559 -1.483 1 98.62 134 MET A C 1
ATOM 942 O O . MET A 1 134 ? 19.656 -7.324 -2.367 1 98.62 134 MET A O 1
ATOM 946 N N . GLY A 1 135 ? 18.266 -6.672 -0.614 1 98.38 135 GLY A N 1
ATOM 947 C CA . GLY A 1 135 ? 18.828 -5.336 -0.571 1 98.38 135 GLY A CA 1
ATOM 948 C C . GLY A 1 135 ? 17.891 -4.27 -1.112 1 98.38 135 GLY A C 1
ATOM 949 O O . GLY A 1 135 ? 16.766 -4.574 -1.511 1 98.38 135 GLY A O 1
ATOM 950 N N . SER A 1 136 ? 18.344 -2.941 -1.093 1 97.81 136 SER A N 1
ATOM 951 C CA . SER A 1 136 ? 17.641 -1.766 -1.588 1 97.81 136 SER A CA 1
ATOM 952 C C . SER A 1 136 ? 18.578 -0.812 -2.311 1 97.81 136 SER A C 1
ATOM 954 O O . SER A 1 136 ? 19.281 -0.017 -1.673 1 97.81 136 SER A O 1
ATOM 956 N N . PRO A 1 137 ? 18.703 -0.979 -3.561 1 97.19 137 PRO A N 1
ATOM 957 C CA . PRO A 1 137 ? 17.922 -1.877 -4.418 1 97.19 137 PRO A CA 1
ATOM 958 C C . PRO A 1 137 ? 18.359 -3.336 -4.293 1 97.19 137 PRO A C 1
ATOM 960 O O . PRO A 1 137 ? 19.516 -3.613 -3.979 1 97.19 137 PRO A O 1
ATOM 963 N N . ALA A 1 138 ? 17.422 -4.191 -4.543 1 98.5 138 ALA A N 1
ATOM 964 C CA . ALA A 1 138 ? 17.656 -5.625 -4.387 1 98.5 138 ALA A CA 1
ATOM 965 C C . ALA A 1 138 ? 18.547 -6.16 -5.512 1 98.5 138 ALA A C 1
ATOM 967 O O . ALA A 1 138 ? 18.391 -5.77 -6.672 1 98.5 138 ALA A O 1
ATOM 968 N N . LYS A 1 139 ? 19.438 -7.102 -5.18 1 98.62 139 LYS A N 1
ATOM 969 C CA . LYS A 1 139 ? 20.312 -7.789 -6.125 1 98.62 139 LYS A CA 1
ATOM 970 C C . LYS A 1 139 ? 20.328 -9.297 -5.867 1 98.62 139 LYS A C 1
ATOM 972 O O . LYS A 1 139 ? 20.094 -9.742 -4.742 1 98.62 139 LYS A O 1
ATOM 977 N N . VAL A 1 140 ? 20.625 -10.023 -6.988 1 98.75 140 VAL A N 1
ATOM 978 C CA . VAL A 1 140 ? 20.781 -11.469 -6.859 1 98.75 140 VAL A CA 1
ATOM 979 C C . VAL A 1 140 ? 22.016 -11.789 -6.027 1 98.75 140 VAL A C 1
ATOM 981 O O . VAL A 1 140 ? 23.109 -11.281 -6.305 1 98.75 140 VAL A O 1
ATOM 984 N N . LYS A 1 141 ? 21.859 -12.648 -4.984 1 98.56 141 LYS A N 1
ATOM 985 C CA . LYS A 1 141 ? 22.969 -13.008 -4.098 1 98.56 141 LYS A CA 1
ATOM 986 C C . LYS A 1 141 ? 23.484 -14.406 -4.402 1 98.56 141 LYS A C 1
ATOM 988 O O . LYS A 1 141 ? 24.609 -14.758 -4.031 1 98.56 141 LYS A O 1
ATOM 993 N N . GLY A 1 142 ? 22.688 -15.195 -5.02 1 98.38 142 GLY A N 1
ATOM 994 C CA . GLY A 1 142 ? 23.016 -16.578 -5.324 1 98.38 142 GLY A CA 1
ATOM 995 C C . GLY A 1 142 ? 21.797 -17.484 -5.395 1 98.38 142 GLY A C 1
ATOM 996 O O . GLY A 1 142 ? 20.656 -17.016 -5.301 1 98.38 142 GLY A O 1
ATOM 997 N N . PRO A 1 143 ? 22.047 -18.797 -5.582 1 98.38 143 PRO A N 1
ATOM 998 C CA . PRO A 1 143 ? 20.922 -19.734 -5.633 1 98.38 143 PRO A CA 1
ATOM 999 C C . PRO A 1 143 ? 20.266 -19.938 -4.27 1 98.38 143 PRO A C 1
ATOM 1001 O O . PRO A 1 143 ? 20.906 -19.781 -3.234 1 98.38 143 PRO A O 1
ATOM 1004 N N . VAL A 1 144 ? 18.984 -20.25 -4.266 1 98.06 144 VAL A N 1
ATOM 1005 C CA . VAL A 1 144 ? 18.281 -20.625 -3.041 1 98.06 144 VAL A CA 1
ATOM 1006 C C . VAL A 1 144 ? 18.719 -22.016 -2.586 1 98.06 144 VAL A C 1
ATOM 1008 O O . VAL A 1 144 ? 18.688 -22.328 -1.394 1 98.06 144 VAL A O 1
ATOM 1011 N N . ALA A 1 145 ? 19.125 -22.812 -3.574 1 97.25 145 ALA A N 1
ATOM 1012 C CA . ALA A 1 145 ? 19.469 -24.203 -3.287 1 97.25 145 ALA A CA 1
ATOM 1013 C C . ALA A 1 145 ? 20.547 -24.297 -2.207 1 97.25 145 ALA A C 1
ATOM 1015 O O . ALA A 1 145 ? 21.562 -23.609 -2.281 1 97.25 145 ALA A O 1
ATOM 1016 N N . GLY A 1 146 ? 20.234 -25.078 -1.183 1 96.5 146 GLY A N 1
ATOM 1017 C CA . GLY A 1 146 ? 21.219 -25.328 -0.142 1 96.5 146 GLY A CA 1
ATOM 1018 C C . GLY A 1 146 ? 21.219 -24.281 0.949 1 96.5 146 GLY A C 1
ATOM 1019 O O . GLY A 1 146 ? 22.031 -24.328 1.871 1 96.5 146 GLY A O 1
ATOM 1020 N N . THR A 1 147 ? 20.359 -23.328 0.875 1 96.31 147 THR A N 1
ATOM 1021 C CA . THR A 1 147 ? 20.266 -22.266 1.868 1 96.31 147 THR A CA 1
ATOM 1022 C C . THR A 1 147 ? 18.969 -22.375 2.656 1 96.31 147 THR A C 1
ATOM 1024 O O . THR A 1 147 ? 18.062 -23.125 2.283 1 96.31 147 THR A O 1
ATOM 1027 N N . PRO A 1 148 ? 18.844 -21.719 3.771 1 95 148 PRO A N 1
ATOM 1028 C CA . PRO A 1 148 ? 17.594 -21.672 4.52 1 95 148 PRO A CA 1
ATOM 1029 C C . PRO A 1 148 ? 16.422 -21.156 3.678 1 95 148 PRO A C 1
ATOM 1031 O O . PRO A 1 148 ? 15.273 -21.531 3.916 1 95 148 PRO A O 1
ATOM 1034 N N . ALA A 1 149 ? 16.703 -20.391 2.703 1 96.19 149 ALA A N 1
ATOM 1035 C CA . ALA A 1 149 ? 15.68 -19.859 1.815 1 96.19 149 ALA A CA 1
ATOM 1036 C C . ALA A 1 149 ? 14.945 -20.984 1.088 1 96.19 149 ALA A C 1
ATOM 1038 O O . ALA A 1 149 ? 13.734 -20.875 0.846 1 96.19 149 ALA A O 1
ATOM 1039 N N . GLU A 1 150 ? 15.703 -21.922 0.717 1 95.56 150 GLU A N 1
ATOM 1040 C CA . GLU A 1 150 ? 15.094 -23.062 0.025 1 95.56 150 GLU A CA 1
ATOM 1041 C C . GLU A 1 150 ? 14.008 -23.703 0.878 1 95.56 150 GLU A C 1
ATOM 1043 O O . GLU A 1 150 ? 12.93 -24.047 0.376 1 95.56 150 GLU A O 1
ATOM 1048 N N . PHE A 1 151 ? 14.273 -23.828 2.135 1 95.12 151 PHE A N 1
ATOM 1049 C CA . PHE A 1 151 ? 13.32 -24.438 3.055 1 95.12 151 PHE A CA 1
ATOM 1050 C C . PHE A 1 151 ? 12.07 -23.562 3.184 1 95.12 151 PHE A C 1
ATOM 1052 O O . PHE A 1 151 ? 10.953 -24.078 3.221 1 95.12 151 PHE A O 1
ATOM 1059 N N . LEU A 1 152 ? 12.234 -22.375 3.197 1 96.44 152 LEU A N 1
ATOM 1060 C CA . LEU A 1 152 ? 11.109 -21.453 3.33 1 96.44 152 LEU A CA 1
ATOM 1061 C C . LEU A 1 152 ? 10.234 -21.484 2.082 1 96.44 152 LEU A C 1
ATOM 1063 O O . LEU A 1 152 ? 9.008 -21.609 2.182 1 96.44 152 LEU A O 1
ATOM 1067 N N . THR A 1 153 ? 10.828 -21.406 0.883 1 96.62 153 THR A N 1
ATOM 1068 C CA . THR A 1 153 ? 10.07 -21.406 -0.362 1 96.62 153 THR A CA 1
ATOM 1069 C C . THR A 1 153 ? 9.289 -22.703 -0.533 1 96.62 153 THR A C 1
ATOM 1071 O O . THR A 1 153 ? 8.18 -22.703 -1.065 1 96.62 153 THR A O 1
ATOM 1074 N N . LYS A 1 154 ? 9.812 -23.719 -0.027 1 95 154 LYS A N 1
ATOM 1075 C CA . LYS A 1 154 ? 9.156 -25.016 -0.167 1 95 154 LYS A CA 1
ATOM 1076 C C . LYS A 1 154 ? 8.117 -25.234 0.927 1 95 154 LYS A C 1
ATOM 1078 O O . LYS A 1 154 ? 7.078 -25.844 0.689 1 95 154 LYS A O 1
ATOM 1083 N N . GLY A 1 155 ? 8.375 -24.75 2.068 1 95.88 155 GLY A N 1
ATOM 1084 C CA . GLY A 1 155 ? 7.602 -25.109 3.244 1 95.88 155 GLY A CA 1
ATOM 1085 C C . GLY A 1 155 ? 6.445 -24.172 3.514 1 95.88 155 GLY A C 1
ATOM 1086 O O . GLY A 1 155 ? 5.379 -24.594 3.965 1 95.88 155 GLY A O 1
ATOM 1087 N N . VAL A 1 156 ? 6.594 -22.938 3.271 1 95.94 156 VAL A N 1
ATOM 1088 C CA . VAL A 1 156 ? 5.629 -21.922 3.684 1 95.94 156 VAL A CA 1
ATOM 1089 C C . VAL A 1 156 ? 4.316 -22.109 2.926 1 95.94 156 VAL A C 1
ATOM 1091 O O . VAL A 1 156 ? 3.242 -22.109 3.527 1 95.94 156 VAL A O 1
ATOM 1094 N N . PRO A 1 157 ? 4.355 -22.312 1.594 1 94.19 157 PRO A N 1
ATOM 1095 C CA . PRO A 1 157 ? 3.09 -22.469 0.869 1 94.19 157 PRO A CA 1
ATOM 1096 C C . PRO A 1 157 ? 2.234 -23.609 1.415 1 94.19 157 PRO A C 1
ATOM 1098 O O . PRO A 1 157 ? 1.034 -23.438 1.635 1 94.19 157 PRO A O 1
ATOM 1101 N N . ALA A 1 158 ? 2.83 -24.719 1.674 1 95.31 158 ALA A N 1
ATOM 1102 C CA . ALA A 1 158 ? 2.078 -25.844 2.209 1 95.31 158 ALA A CA 1
ATOM 1103 C C . ALA A 1 158 ? 1.514 -25.531 3.59 1 95.31 158 ALA A C 1
ATOM 1105 O O . ALA A 1 158 ? 0.365 -25.859 3.891 1 95.31 158 ALA A O 1
ATOM 1106 N N . ALA A 1 159 ? 2.314 -24.953 4.422 1 98.06 159 ALA A N 1
ATOM 1107 C CA . ALA A 1 159 ? 1.895 -24.594 5.777 1 98.06 159 ALA A CA 1
ATOM 1108 C C . ALA A 1 159 ? 0.696 -23.641 5.746 1 98.06 159 ALA A C 1
ATOM 1110 O O . ALA A 1 159 ? -0.245 -23.797 6.527 1 98.06 159 ALA A O 1
ATOM 1111 N N . TYR A 1 160 ? 0.688 -22.688 4.855 1 98.5 160 TYR A N 1
ATOM 1112 C CA . TYR A 1 160 ? -0.376 -21.688 4.828 1 98.5 160 TYR A CA 1
ATOM 1113 C C . TYR A 1 160 ? -1.628 -22.25 4.156 1 98.5 160 TYR A C 1
ATOM 1115 O O . TYR A 1 160 ? -2.738 -21.781 4.418 1 98.5 160 TYR A O 1
ATOM 1123 N N . ARG A 1 161 ? -1.5 -23.219 3.279 1 97.69 161 ARG A N 1
ATOM 1124 C CA . ARG A 1 161 ? -2.682 -23.906 2.779 1 97.69 161 ARG A CA 1
ATOM 1125 C C . ARG A 1 161 ? -3.416 -24.625 3.91 1 97.69 161 ARG A C 1
ATOM 1127 O O . ARG A 1 161 ? -4.637 -24.5 4.031 1 97.69 161 ARG A O 1
ATOM 1134 N N . GLU A 1 162 ? -2.629 -25.281 4.695 1 98.19 162 GLU A N 1
ATOM 1135 C CA . GLU A 1 162 ? -3.232 -25.969 5.832 1 98.19 162 GLU A CA 1
ATOM 1136 C C . GLU A 1 162 ? -3.816 -24.984 6.832 1 98.19 162 GLU A C 1
ATOM 1138 O O . GLU A 1 162 ? -4.887 -25.219 7.395 1 98.19 162 GLU A O 1
ATOM 1143 N N . LEU A 1 163 ? -3.145 -23.953 7.09 1 98.62 163 LEU A N 1
ATOM 1144 C CA . LEU A 1 163 ? -3.629 -22.922 7.992 1 98.62 163 LEU A CA 1
ATOM 1145 C C . LEU A 1 163 ? -4.949 -22.328 7.496 1 98.62 163 LEU A C 1
ATOM 1147 O O . LEU A 1 163 ? -5.871 -22.125 8.281 1 98.62 163 LEU A O 1
ATOM 1151 N N . GLY A 1 164 ? -5 -22.047 6.199 1 98.31 164 GLY A N 1
ATOM 1152 C CA . GLY A 1 164 ? -6.238 -21.562 5.613 1 98.31 164 GLY A CA 1
ATOM 1153 C C . GLY A 1 164 ? -7.418 -22.469 5.871 1 98.31 164 GLY A C 1
ATOM 1154 O O . GLY A 1 164 ? -8.508 -22 6.207 1 98.31 164 GLY A O 1
ATOM 1155 N N . LYS A 1 165 ? -7.203 -23.719 5.727 1 98 165 LYS A N 1
ATOM 1156 C CA . LYS A 1 165 ? -8.258 -24.688 6.004 1 98 165 LYS A CA 1
ATOM 1157 C C . LYS A 1 165 ? -8.703 -24.625 7.461 1 98 165 LYS A C 1
ATOM 1159 O O . LYS A 1 165 ? -9.898 -24.703 7.754 1 98 165 LYS A O 1
ATOM 1164 N N . ARG A 1 166 ? -7.719 -24.516 8.344 1 98.38 166 ARG A N 1
ATOM 1165 C CA . ARG A 1 166 ? -8.016 -24.406 9.766 1 98.38 166 ARG A CA 1
ATOM 1166 C C . ARG A 1 166 ? -8.898 -23.203 10.047 1 98.38 166 ARG A C 1
ATOM 1168 O O . ARG A 1 166 ? -9.859 -23.297 10.82 1 98.38 166 ARG A O 1
ATOM 1175 N N . TYR A 1 167 ? -8.617 -22.062 9.406 1 98.06 167 TYR A N 1
ATOM 1176 C CA . TYR A 1 167 ? -9.391 -20.844 9.617 1 98.06 167 TYR A CA 1
ATOM 1177 C C . TYR A 1 167 ? -10.789 -20.984 9.031 1 98.06 167 TYR A C 1
ATOM 1179 O O . TYR A 1 167 ? -11.773 -20.531 9.633 1 98.06 167 TYR A O 1
ATOM 1187 N N . LEU A 1 168 ? -10.891 -21.641 7.926 1 96.5 168 LEU A N 1
ATOM 1188 C CA . LEU A 1 168 ? -12.195 -21.859 7.32 1 96.5 168 LEU A CA 1
ATOM 1189 C C . LEU A 1 168 ? -13.086 -22.688 8.242 1 96.5 168 LEU A C 1
ATOM 1191 O O . LEU A 1 168 ? -14.289 -22.438 8.352 1 96.5 168 LEU A O 1
ATOM 1195 N N . ALA A 1 169 ? -12.453 -23.562 8.891 1 96.62 169 ALA A N 1
ATOM 1196 C CA . ALA A 1 169 ? -13.203 -24.531 9.703 1 96.62 169 ALA A CA 1
ATOM 1197 C C . ALA A 1 169 ? -13.484 -23.969 11.086 1 96.62 169 ALA A C 1
ATOM 1199 O O . ALA A 1 169 ? -14.492 -24.312 11.711 1 96.62 169 ALA A O 1
ATOM 1200 N N . GLY A 1 170 ? -12.672 -23.047 11.492 1 96.44 170 GLY A N 1
ATOM 1201 C CA . GLY A 1 170 ? -12.742 -22.859 12.938 1 96.44 170 GLY A CA 1
ATOM 1202 C C . GLY A 1 170 ? -12.758 -21.391 13.344 1 96.44 170 GLY A C 1
ATOM 1203 O O . GLY A 1 170 ? -12.875 -21.078 14.531 1 96.44 170 GLY A O 1
ATOM 1204 N N . LEU A 1 171 ? -12.578 -20.484 12.445 1 94.69 171 LEU A N 1
ATOM 1205 C CA . LEU A 1 171 ? -12.578 -19.094 12.852 1 94.69 171 LEU A CA 1
ATOM 1206 C C . LEU A 1 171 ? -13.984 -18.625 13.227 1 94.69 171 LEU A C 1
ATOM 1208 O O . LEU A 1 171 ? -14.914 -18.766 12.438 1 94.69 171 LEU A O 1
ATOM 1212 N N . ASP A 1 172 ? -14.125 -18.094 14.344 1 91.75 172 ASP A N 1
ATOM 1213 C CA . ASP A 1 172 ? -15.406 -17.594 14.82 1 91.75 172 ASP A CA 1
ATOM 1214 C C . ASP A 1 172 ? -15.312 -16.125 15.227 1 91.75 172 ASP A C 1
ATOM 1216 O O . ASP A 1 172 ? -14.266 -15.68 15.719 1 91.75 172 ASP A O 1
ATOM 1220 N N . LYS A 1 173 ? -16.438 -15.453 14.922 1 81.12 173 LYS A N 1
ATOM 1221 C CA . LYS A 1 173 ? -16.547 -14.062 15.359 1 81.12 173 LYS A CA 1
ATOM 1222 C C . LYS A 1 173 ? -17.266 -13.953 16.688 1 81.12 173 LYS A C 1
ATOM 1224 O O . LYS A 1 173 ? -18.266 -14.656 16.922 1 81.12 173 LYS A O 1
ATOM 1229 N N . MET B 1 1 ? -17.125 4.023 7.34 1 65.12 1 MET B N 1
ATOM 1230 C CA . MET B 1 1 ? -15.883 4.77 7.473 1 65.12 1 MET B CA 1
ATOM 1231 C C . MET B 1 1 ? -15.695 5.27 8.898 1 65.12 1 MET B C 1
ATOM 1233 O O . MET B 1 1 ? -16.531 6.023 9.414 1 65.12 1 MET B O 1
ATOM 1237 N N . PRO B 1 2 ? -14.703 4.688 9.695 1 75.81 2 PRO B N 1
ATOM 1238 C CA . PRO B 1 2 ? -14.766 5.176 11.078 1 75.81 2 PRO B CA 1
ATOM 1239 C C . PRO B 1 2 ? -14.188 6.578 11.234 1 75.81 2 PRO B C 1
ATOM 1241 O O . PRO B 1 2 ? -13.047 6.828 10.828 1 75.81 2 PRO B O 1
ATOM 1244 N N . LEU B 1 3 ? -15.039 7.539 11.336 1 95.38 3 LEU B N 1
ATOM 1245 C CA . LEU B 1 3 ? -14.695 8.859 11.852 1 95.38 3 LEU B CA 1
ATOM 1246 C C . LEU B 1 3 ? -14.898 8.922 13.359 1 95.38 3 LEU B C 1
ATOM 1248 O O . LEU B 1 3 ? -16 8.672 13.852 1 95.38 3 LEU B O 1
ATOM 1252 N N . TYR B 1 4 ? -13.828 9.195 14.023 1 97.69 4 TYR B N 1
ATOM 1253 C CA . TYR B 1 4 ? -13.883 9.156 15.484 1 97.69 4 TYR B CA 1
ATOM 1254 C C . TYR B 1 4 ? -13.641 10.539 16.078 1 97.69 4 TYR B C 1
ATOM 1256 O O . TYR B 1 4 ? -12.68 11.219 15.711 1 97.69 4 TYR B O 1
ATOM 1264 N N . SER B 1 5 ? -14.57 10.883 16.984 1 97.81 5 SER B N 1
ATOM 1265 C CA . SER B 1 5 ? -14.352 12.094 17.766 1 97.81 5 SER B CA 1
ATOM 1266 C C . SER B 1 5 ? -13.57 11.789 19.031 1 97.81 5 SER B C 1
ATOM 1268 O O . SER B 1 5 ? -13.695 10.703 19.609 1 97.81 5 SER B O 1
ATOM 1270 N N . LEU B 1 6 ? -12.727 12.727 19.375 1 97.94 6 LEU B N 1
ATOM 1271 C CA . LEU B 1 6 ? -11.977 12.641 20.625 1 97.94 6 LEU B CA 1
ATOM 1272 C C . LEU B 1 6 ? -11.898 14 21.312 1 97.94 6 LEU B C 1
ATOM 1274 O O . LEU B 1 6 ? -11.469 14.977 20.703 1 97.94 6 LEU B O 1
ATOM 1278 N N . ASP B 1 7 ? -12.375 14.016 22.562 1 97.25 7 ASP B N 1
ATOM 1279 C CA . ASP B 1 7 ? -12.305 15.219 23.391 1 97.25 7 ASP B CA 1
ATOM 1280 C C . ASP B 1 7 ? -12.906 16.422 22.672 1 97.25 7 ASP B C 1
ATOM 1282 O O . ASP B 1 7 ? -12.328 17.5 22.672 1 97.25 7 ASP B O 1
ATOM 1286 N N . GLY B 1 8 ? -13.984 16.266 22.016 1 97.19 8 GLY B N 1
ATOM 1287 C CA . GLY B 1 8 ? -14.75 17.328 21.391 1 97.19 8 GLY B CA 1
ATOM 1288 C C . GLY B 1 8 ? -14.25 17.688 20 1 97.19 8 GLY B C 1
ATOM 1289 O O . GLY B 1 8 ? -14.789 18.609 19.359 1 97.19 8 GLY B O 1
ATOM 1290 N N . LYS B 1 9 ? -13.203 17.094 19.578 1 97.56 9 LYS B N 1
ATOM 1291 C CA . LYS B 1 9 ? -12.688 17.312 18.234 1 97.56 9 LYS B CA 1
ATOM 1292 C C . LYS B 1 9 ? -13.07 16.172 17.297 1 97.56 9 LYS B C 1
ATOM 1294 O O . LYS B 1 9 ? -12.984 15 17.688 1 97.56 9 LYS B O 1
ATOM 1299 N N . SER B 1 10 ? -13.492 16.562 16.094 1 98.31 10 SER B N 1
ATOM 1300 C CA . SER B 1 10 ? -13.898 15.57 15.117 1 98.31 10 SER B CA 1
ATOM 1301 C C . SER B 1 10 ? -13.328 15.883 13.734 1 98.31 10 SER B C 1
ATOM 1303 O O . SER B 1 10 ? -13.172 17.047 13.375 1 98.31 10 SER B O 1
ATOM 1305 N N . PRO B 1 11 ? -13.047 14.867 12.984 1 98.75 11 PRO B N 1
ATOM 1306 C CA . PRO B 1 11 ? -12.594 15.102 11.609 1 98.75 11 PRO B CA 1
ATOM 1307 C C . PRO B 1 11 ? -13.586 15.93 10.797 1 98.75 11 PRO B C 1
ATOM 1309 O O . PRO B 1 11 ? -14.797 15.758 10.938 1 98.75 11 PRO B O 1
ATOM 1312 N N . SER B 1 12 ? -13.062 16.844 10.133 1 98.75 12 SER B N 1
ATOM 1313 C CA . SER B 1 12 ? -13.812 17.625 9.148 1 98.75 12 SER B CA 1
ATOM 1314 C C . SER B 1 12 ? -13.469 17.188 7.723 1 98.75 12 SER B C 1
ATOM 1316 O O . SER B 1 12 ? -12.328 17.328 7.285 1 98.75 12 SER B O 1
ATOM 1318 N N . VAL B 1 13 ? -14.477 16.688 6.973 1 98.69 13 VAL B N 1
ATOM 1319 C CA . VAL B 1 13 ? -14.234 16.125 5.652 1 98.69 13 VAL B CA 1
ATOM 1320 C C . VAL B 1 13 ? -15.078 16.844 4.609 1 98.69 13 VAL B C 1
ATOM 1322 O O . VAL B 1 13 ? -16.297 16.875 4.711 1 98.69 13 VAL B O 1
ATOM 1325 N N . HIS B 1 14 ? -14.344 17.453 3.645 1 98.75 14 HIS B N 1
ATOM 1326 C CA . HIS B 1 14 ? -15.062 18.109 2.555 1 98.75 14 HIS B CA 1
ATOM 1327 C C . HIS B 1 14 ? -15.922 17.109 1.788 1 98.75 14 HIS B C 1
ATOM 1329 O O . HIS B 1 14 ? -15.508 15.977 1.544 1 98.75 14 HIS B O 1
ATOM 1335 N N . PRO B 1 15 ? -17.094 17.5 1.285 1 97.94 15 PRO B N 1
ATOM 1336 C CA . PRO B 1 15 ? -18.016 16.578 0.616 1 97.94 15 PRO B CA 1
ATOM 1337 C C . PRO B 1 15 ? -17.438 16.016 -0.682 1 97.94 15 PRO B C 1
ATOM 1339 O O . PRO B 1 15 ? -17.859 14.945 -1.133 1 97.94 15 PRO B O 1
ATOM 1342 N N . GLU B 1 16 ? -16.484 16.625 -1.243 1 98.25 16 GLU B N 1
ATOM 1343 C CA . GLU B 1 16 ? -15.898 16.172 -2.504 1 98.25 16 GLU B CA 1
ATOM 1344 C C . GLU B 1 16 ? -14.742 15.211 -2.264 1 98.25 16 GLU B C 1
ATOM 1346 O O . GLU B 1 16 ? -14.164 14.68 -3.213 1 98.25 16 GLU B O 1
ATOM 1351 N N . ALA B 1 17 ? -14.391 14.977 -1.037 1 98.62 17 ALA B N 1
ATOM 1352 C CA . ALA B 1 17 ? -13.297 14.062 -0.722 1 98.62 17 ALA B CA 1
ATOM 1353 C C . ALA B 1 17 ? -13.789 12.617 -0.667 1 98.62 17 ALA B C 1
ATOM 1355 O O . ALA B 1 17 ? -14.922 12.352 -0.265 1 98.62 17 ALA B O 1
ATOM 1356 N N . PHE B 1 18 ? -12.938 11.766 -1.1 1 98.62 18 PHE B N 1
ATOM 1357 C CA . PHE B 1 18 ? -13.203 10.344 -0.909 1 98.62 18 PHE B CA 1
ATOM 1358 C C . PHE B 1 18 ? -12.445 9.812 0.298 1 98.62 18 PHE B C 1
ATOM 1360 O O . PHE B 1 18 ? -11.234 10.016 0.418 1 98.62 18 PHE B O 1
ATOM 1367 N N . VAL B 1 19 ? -13.125 9.148 1.169 1 98.5 19 VAL B N 1
ATOM 1368 C CA . VAL B 1 19 ? -12.539 8.422 2.287 1 98.5 19 VAL B CA 1
ATOM 1369 C C . VAL B 1 19 ? -12.992 6.965 2.254 1 98.5 19 VAL B C 1
ATOM 1371 O O . VAL B 1 19 ? -14.188 6.68 2.371 1 98.5 19 VAL B O 1
ATOM 1374 N N . ALA B 1 20 ? -12.031 6.102 2.088 1 97.81 20 ALA B N 1
ATOM 1375 C CA . ALA B 1 20 ? -12.344 4.68 1.989 1 97.81 20 ALA B CA 1
ATOM 1376 C C . ALA B 1 20 ? -13.039 4.18 3.254 1 97.81 20 ALA B C 1
ATOM 1378 O O . ALA B 1 20 ? -12.758 4.664 4.355 1 97.81 20 ALA B O 1
ATOM 1379 N N . PRO B 1 21 ? -13.859 3.109 3.191 1 96.75 21 PRO B N 1
ATOM 1380 C CA . PRO B 1 21 ? -14.664 2.648 4.32 1 96.75 21 PRO B CA 1
ATOM 1381 C C . PRO B 1 21 ? -13.82 2.121 5.477 1 96.75 21 PRO B C 1
ATOM 1383 O O . PRO B 1 21 ? -14.266 2.125 6.629 1 96.75 21 PRO B O 1
ATOM 1386 N N . THR B 1 22 ? -12.602 1.669 5.184 1 97.19 22 THR B N 1
ATOM 1387 C CA . THR B 1 22 ? -11.82 1.053 6.246 1 97.19 22 THR B CA 1
ATOM 1388 C C . THR B 1 22 ? -10.742 2.01 6.75 1 97.19 22 THR B C 1
ATOM 1390 O O . THR B 1 22 ? -9.875 1.62 7.535 1 97.19 22 THR B O 1
ATOM 1393 N N . ALA B 1 23 ? -10.727 3.236 6.258 1 98.12 23 ALA B N 1
ATOM 1394 C CA . ALA B 1 23 ? -9.836 4.254 6.801 1 98.12 23 ALA B CA 1
ATOM 1395 C C . ALA B 1 23 ? -10.297 4.711 8.18 1 98.12 23 ALA B C 1
ATOM 1397 O O . ALA B 1 23 ? -11.492 4.684 8.484 1 98.12 23 ALA B O 1
ATOM 1398 N N . CYS B 1 24 ? -9.32 5.078 9.023 1 98.5 24 CYS B N 1
ATOM 1399 C CA . CYS B 1 24 ? -9.609 5.586 10.359 1 98.5 24 CYS B CA 1
ATOM 1400 C C . CYS B 1 24 ? -9.094 7.008 10.531 1 98.5 24 CYS B C 1
ATOM 1402 O O . CYS B 1 24 ? -7.891 7.25 10.445 1 98.5 24 CYS B O 1
ATOM 1404 N N . LEU B 1 25 ? -9.984 7.945 10.719 1 98.81 25 LEU B N 1
ATOM 1405 C CA . LEU B 1 25 ? -9.656 9.336 11.008 1 98.81 25 LEU B CA 1
ATOM 1406 C C . LEU B 1 25 ? -10.102 9.719 12.414 1 98.81 25 LEU B C 1
ATOM 1408 O O . LEU B 1 25 ? -11.266 9.539 12.773 1 98.81 25 LEU B O 1
ATOM 1412 N N . ILE B 1 26 ? -9.203 10.195 13.195 1 98.81 26 ILE B N 1
ATOM 1413 C CA . ILE B 1 26 ? -9.477 10.414 14.617 1 98.81 26 ILE B CA 1
ATOM 1414 C C . ILE B 1 26 ? -9.102 11.844 15 1 98.81 26 ILE B C 1
ATOM 1416 O O . ILE B 1 26 ? -7.973 12.281 14.773 1 98.81 26 ILE B O 1
ATOM 1420 N N . GLY B 1 27 ? -10.047 12.539 15.602 1 98.5 27 GLY B N 1
ATOM 1421 C CA . GLY B 1 27 ? -9.734 13.812 16.234 1 98.5 27 GLY B CA 1
ATOM 1422 C C . GLY B 1 27 ? -9.648 14.969 15.266 1 98.5 27 GLY B C 1
ATOM 1423 O O . GLY B 1 27 ? -10.547 15.156 14.438 1 98.5 27 GLY B O 1
ATOM 1424 N N . ASP B 1 28 ? -8.547 15.812 15.344 1 98.75 28 ASP B N 1
ATOM 1425 C CA . ASP B 1 28 ? -8.43 17.094 14.664 1 98.75 28 ASP B CA 1
ATOM 1426 C C . ASP B 1 28 ? -7.852 16.938 13.266 1 98.75 28 ASP B C 1
ATOM 1428 O O . ASP B 1 28 ? -6.777 17.453 12.961 1 98.75 28 ASP B O 1
ATOM 1432 N N . VAL B 1 29 ? -8.602 16.25 12.461 1 98.94 29 VAL B N 1
ATOM 1433 C CA . VAL B 1 29 ? -8.234 16 11.062 1 98.94 29 VAL B CA 1
ATOM 1434 C C . VAL B 1 29 ? -9.047 16.922 10.148 1 98.94 29 VAL B C 1
ATOM 1436 O O . VAL B 1 29 ? -10.266 17.047 10.312 1 98.94 29 VAL B O 1
ATOM 1439 N N . THR B 1 30 ? -8.406 17.594 9.281 1 98.94 30 THR B N 1
ATOM 1440 C CA . THR B 1 30 ? -9.07 18.359 8.227 1 98.94 30 THR B CA 1
ATOM 1441 C C . THR B 1 30 ? -8.75 17.766 6.855 1 98.94 30 THR B C 1
ATOM 1443 O O . THR B 1 30 ? -7.582 17.609 6.492 1 98.94 30 THR B O 1
ATOM 1446 N N . VAL B 1 31 ? -9.773 17.406 6.117 1 98.88 31 VAL B N 1
ATOM 1447 C CA . VAL B 1 31 ? -9.672 16.859 4.766 1 98.88 31 VAL B CA 1
ATOM 1448 C C . VAL B 1 31 ? -10.344 17.812 3.777 1 98.88 31 VAL B C 1
ATOM 1450 O O . VAL B 1 31 ? -11.562 17.984 3.801 1 98.88 31 VAL B O 1
ATOM 1453 N N . GLU B 1 32 ? -9.539 18.359 2.879 1 98.88 32 GLU B N 1
ATOM 1454 C CA . GLU B 1 32 ? -10.047 19.406 1.999 1 98.88 32 GLU B CA 1
ATOM 1455 C C . GLU B 1 32 ? -10.586 18.828 0.695 1 98.88 32 GLU B C 1
ATOM 1457 O O . GLU B 1 32 ? -10.633 17.609 0.529 1 98.88 32 GLU B O 1
ATOM 1462 N N . ALA B 1 33 ? -11.031 19.75 -0.201 1 98.81 33 ALA B N 1
ATOM 1463 C CA . ALA B 1 33 ? -11.75 19.359 -1.412 1 98.81 33 ALA B CA 1
ATOM 1464 C C . ALA B 1 33 ? -10.883 18.5 -2.32 1 98.81 33 ALA B C 1
ATOM 1466 O O . ALA B 1 33 ? -9.703 18.797 -2.525 1 98.81 33 ALA B O 1
ATOM 1467 N N . GLY B 1 34 ? -11.445 17.406 -2.84 1 98.5 34 GLY B N 1
ATOM 1468 C CA . GLY B 1 34 ? -10.789 16.594 -3.855 1 98.5 34 GLY B CA 1
ATOM 1469 C C . GLY B 1 34 ? -9.711 15.688 -3.293 1 98.5 34 GLY B C 1
ATOM 1470 O O . GLY B 1 34 ? -8.984 15.039 -4.047 1 98.5 34 GLY B O 1
ATOM 1471 N N . VAL B 1 35 ? -9.586 15.656 -2.016 1 98.81 35 VAL B N 1
ATOM 1472 C CA . VAL B 1 35 ? -8.656 14.75 -1.347 1 98.81 35 VAL B CA 1
ATOM 1473 C C . VAL B 1 35 ? -9.188 13.32 -1.432 1 98.81 35 VAL B C 1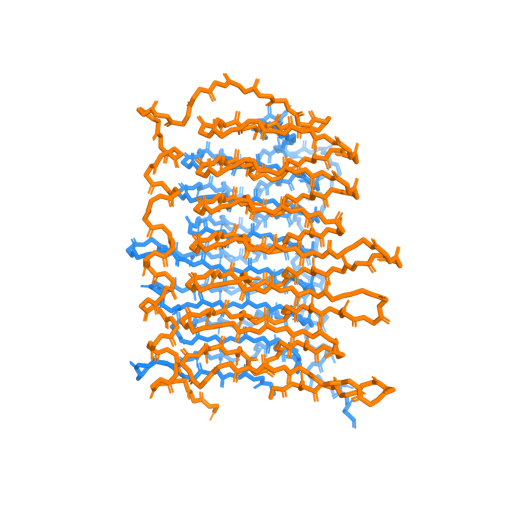
ATOM 1475 O O . VAL B 1 35 ? -10.398 13.102 -1.472 1 98.81 35 VAL B O 1
ATOM 1478 N N . SER B 1 36 ? -8.305 12.391 -1.479 1 98.88 36 SER B N 1
ATOM 1479 C CA . SER B 1 36 ? -8.711 10.992 -1.354 1 98.88 36 SER B CA 1
ATOM 1480 C C . SER B 1 36 ? -7.887 10.273 -0.29 1 98.88 36 SER B C 1
ATOM 1482 O O . SER B 1 36 ? -6.66 10.398 -0.251 1 98.88 36 SER B O 1
ATOM 1484 N N . ILE B 1 37 ? -8.516 9.523 0.618 1 98.88 37 ILE B N 1
ATOM 1485 C CA . ILE B 1 37 ? -7.934 8.711 1.684 1 98.88 37 ILE B CA 1
ATOM 1486 C C . ILE B 1 37 ? -8.32 7.25 1.487 1 98.88 37 ILE B C 1
ATOM 1488 O O . ILE B 1 37 ? -9.508 6.91 1.489 1 98.88 37 ILE B O 1
ATOM 1492 N N . TRP B 1 38 ? -7.363 6.383 1.429 1 98.62 38 TRP B N 1
ATOM 1493 C CA . TRP B 1 38 ? -7.605 5.059 0.864 1 98.62 38 TRP B CA 1
ATOM 1494 C C . TRP B 1 38 ? -7.637 3.996 1.959 1 98.62 38 TRP B C 1
ATOM 1496 O O . TRP B 1 38 ? -7.586 4.32 3.148 1 98.62 38 TRP B O 1
ATOM 1506 N N . PHE B 1 39 ? -7.73 2.74 1.587 1 98.38 39 PHE B N 1
ATOM 1507 C CA . PHE B 1 39 ? -8.125 1.646 2.467 1 98.38 39 PHE B CA 1
ATOM 1508 C C . PHE B 1 39 ? -7.059 1.394 3.527 1 98.38 39 PHE B C 1
ATOM 1510 O O . PHE B 1 39 ? -5.863 1.379 3.225 1 98.38 39 PHE B O 1
ATOM 1517 N N . ASN B 1 40 ? -7.492 1.197 4.801 1 98.19 40 ASN B N 1
ATOM 1518 C CA . ASN B 1 40 ? -6.707 0.83 5.977 1 98.19 40 ASN B CA 1
ATOM 1519 C C . ASN B 1 40 ? -5.703 1.918 6.344 1 98.19 40 ASN B C 1
ATOM 1521 O O . ASN B 1 40 ? -4.695 1.643 6.996 1 98.19 40 ASN B O 1
ATOM 1525 N N . THR B 1 41 ? -5.934 3.129 5.871 1 98.62 41 THR B N 1
ATOM 1526 C CA . THR B 1 41 ? -5.156 4.273 6.344 1 98.62 41 THR B CA 1
ATOM 1527 C C . THR B 1 41 ? -5.578 4.66 7.758 1 98.62 41 THR B C 1
ATOM 1529 O O . THR B 1 41 ? -6.754 4.555 8.109 1 98.62 41 THR B O 1
ATOM 1532 N N . VAL B 1 42 ? -4.609 5.082 8.508 1 98.88 42 VAL B N 1
ATOM 1533 C CA . VAL B 1 42 ? -4.887 5.633 9.836 1 98.88 42 VAL B CA 1
ATOM 1534 C C . VAL B 1 42 ? -4.355 7.062 9.914 1 98.88 42 VAL B C 1
ATOM 1536 O O . VAL B 1 42 ? -3.154 7.297 9.75 1 98.88 42 VAL B O 1
ATOM 1539 N N . ILE B 1 43 ? -5.207 8.008 10.109 1 98.94 43 ILE B N 1
ATOM 1540 C CA . ILE B 1 43 ? -4.859 9.398 10.391 1 98.94 43 ILE B CA 1
ATOM 1541 C C . ILE B 1 43 ? -5.297 9.758 11.805 1 98.94 43 ILE B C 1
ATOM 1543 O O . ILE B 1 43 ? -6.484 9.961 12.062 1 98.94 43 ILE B O 1
ATOM 1547 N N . ARG B 1 44 ? -4.34 9.742 12.672 1 98.88 44 ARG B N 1
ATOM 1548 C CA . ARG B 1 44 ? -4.617 9.906 14.102 1 98.88 44 ARG B CA 1
ATOM 1549 C C . ARG B 1 44 ? -4.129 11.258 14.602 1 98.88 44 ARG B C 1
ATOM 1551 O O . ARG B 1 44 ? -2.947 11.414 14.922 1 98.88 44 ARG B O 1
ATOM 1558 N N . ALA B 1 45 ? -5.016 12.219 14.703 1 98.62 45 ALA B N 1
ATOM 1559 C CA . ALA B 1 45 ? -4.738 13.594 15.117 1 98.62 45 ALA B CA 1
ATOM 1560 C C . ALA B 1 45 ? -5.176 13.836 16.547 1 98.62 45 ALA B C 1
ATOM 1562 O O . ALA B 1 45 ? -5.988 14.719 16.828 1 98.62 45 ALA B O 1
ATOM 1563 N N . ASP B 1 46 ? -4.574 13.156 17.516 1 98.38 46 ASP B N 1
ATOM 1564 C CA . ASP B 1 46 ? -4.977 13.211 18.906 1 98.38 46 ASP B CA 1
ATOM 1565 C C . ASP B 1 46 ? -4.094 14.172 19.703 1 98.38 46 ASP B C 1
ATOM 1567 O O . ASP B 1 46 ? -4.473 14.633 20.781 1 98.38 46 ASP B O 1
ATOM 1571 N N . TYR B 1 47 ? -2.879 14.523 19.156 1 98.38 47 TYR B N 1
ATOM 1572 C CA . TYR B 1 47 ? -1.979 15.43 19.859 1 98.38 47 TYR B CA 1
ATOM 1573 C C . TYR B 1 47 ? -1.936 16.797 19.172 1 98.38 47 TYR B C 1
ATOM 1575 O O . TYR B 1 47 ? -1.887 17.828 19.844 1 98.38 47 TYR B O 1
ATOM 1583 N N . ALA B 1 48 ? -1.854 16.812 17.922 1 98.5 48 ALA B N 1
ATOM 1584 C CA . ALA B 1 48 ? -1.793 18 17.078 1 98.5 48 ALA B CA 1
ATOM 1585 C C . ALA B 1 48 ? -2.574 17.797 15.789 1 98.5 48 ALA B C 1
ATOM 1587 O O . ALA B 1 48 ? -2.82 16.672 15.367 1 98.5 48 ALA B O 1
ATOM 1588 N N . PRO B 1 49 ? -2.994 18.938 15.18 1 98.75 49 PRO B N 1
ATOM 1589 C CA . PRO B 1 49 ? -3.809 18.828 13.969 1 98.75 49 PRO B CA 1
ATOM 1590 C C . PRO B 1 49 ? -3.066 18.141 12.82 1 98.75 49 PRO B C 1
ATOM 1592 O O . PRO B 1 49 ? -1.841 18.234 12.727 1 98.75 49 PRO B O 1
ATOM 1595 N N . ILE B 1 50 ? -3.783 17.422 11.992 1 98.94 50 ILE B N 1
ATOM 1596 C CA . ILE B 1 50 ? -3.324 16.891 10.711 1 98.94 50 ILE B CA 1
ATOM 1597 C C . ILE B 1 50 ? -4.199 17.422 9.578 1 98.94 50 ILE B C 1
ATOM 1599 O O . ILE B 1 50 ? -5.414 17.203 9.57 1 98.94 50 ILE B O 1
ATOM 1603 N N . ILE B 1 51 ? -3.598 18.156 8.664 1 98.94 51 ILE B N 1
ATOM 1604 C CA . ILE B 1 51 ? -4.312 18.828 7.582 1 98.94 51 ILE B CA 1
ATOM 1605 C C . ILE B 1 51 ? -3.912 18.203 6.242 1 98.94 51 ILE B C 1
ATOM 1607 O O . ILE B 1 51 ? -2.725 18.141 5.914 1 98.94 51 ILE B O 1
ATOM 1611 N N . ILE B 1 52 ? -4.855 17.703 5.496 1 98.94 52 ILE B N 1
ATOM 1612 C CA . ILE B 1 52 ? -4.672 17.203 4.137 1 98.94 52 ILE B CA 1
ATOM 1613 C C . ILE B 1 52 ? -5.301 18.188 3.141 1 98.94 52 ILE B C 1
ATOM 1615 O O . ILE B 1 52 ? -6.527 18.312 3.074 1 98.94 52 ILE B O 1
ATOM 1619 N N . ARG B 1 53 ? -4.5 18.844 2.338 1 98.88 53 ARG B N 1
ATOM 1620 C CA . ARG B 1 53 ? -4.941 19.984 1.545 1 98.88 53 ARG B CA 1
ATOM 1621 C C . ARG B 1 53 ? -5.477 19.547 0.189 1 98.88 53 ARG B C 1
ATOM 1623 O O . ARG B 1 53 ? -5.379 18.359 -0.165 1 98.88 53 ARG B O 1
ATOM 1630 N N . VAL B 1 54 ? -5.949 20.5 -0.505 1 98.81 54 VAL B N 1
ATOM 1631 C CA . VAL B 1 54 ? -6.777 20.312 -1.693 1 98.81 54 VAL B CA 1
ATOM 1632 C C . VAL B 1 54 ? -6.082 19.375 -2.67 1 98.81 54 VAL B C 1
ATOM 1634 O O . VAL B 1 54 ? -4.914 19.578 -3.012 1 98.81 54 VAL B O 1
ATOM 1637 N N . GLY B 1 55 ? -6.777 18.281 -3.041 1 98.62 55 GLY B N 1
ATOM 1638 C CA . GLY B 1 55 ? -6.355 17.406 -4.129 1 98.62 55 GLY B CA 1
ATOM 1639 C C . GLY B 1 55 ? -5.254 16.438 -3.73 1 98.62 55 GLY B C 1
ATOM 1640 O O . GLY B 1 55 ? -4.781 15.656 -4.555 1 98.62 55 GLY B O 1
ATOM 1641 N N . ALA B 1 56 ? -4.793 16.438 -2.512 1 98.88 56 ALA B N 1
ATOM 1642 C CA . ALA B 1 56 ? -3.789 15.484 -2.047 1 98.88 56 ALA B CA 1
ATOM 1643 C C . ALA B 1 56 ? -4.379 14.086 -1.923 1 98.88 56 ALA B C 1
ATOM 1645 O O . ALA B 1 56 ? -5.598 13.906 -2 1 98.88 56 ALA B O 1
ATOM 1646 N N . ASN B 1 57 ? -3.521 13.125 -1.803 1 98.94 57 ASN B N 1
ATOM 1647 C CA . ASN B 1 57 ? -3.99 11.75 -1.617 1 98.94 57 ASN B CA 1
ATOM 1648 C C . ASN B 1 57 ? -3.104 10.984 -0.641 1 98.94 57 ASN B C 1
ATOM 1650 O O . ASN B 1 57 ? -1.88 11.133 -0.656 1 98.94 57 ASN B O 1
ATOM 1654 N N . ILE B 1 58 ? -3.711 10.195 0.275 1 98.94 58 ILE B N 1
ATOM 1655 C CA . ILE B 1 58 ? -3.082 9.281 1.223 1 98.94 58 ILE B CA 1
ATOM 1656 C C . ILE B 1 58 ? -3.453 7.844 0.876 1 98.94 58 ILE B C 1
ATOM 1658 O O . ILE B 1 58 ? -4.602 7.434 1.057 1 98.94 58 ILE B O 1
ATOM 1662 N N . GLN B 1 59 ? -2.49 7.082 0.433 1 98.94 59 GLN B N 1
ATOM 1663 C CA . GLN B 1 59 ? -2.797 5.812 -0.213 1 98.94 59 GLN B CA 1
ATOM 1664 C C . GLN B 1 59 ? -2.809 4.668 0.799 1 98.94 59 GLN B C 1
ATOM 1666 O O . GLN B 1 59 ? -2.537 4.879 1.983 1 98.94 59 GLN B O 1
ATOM 1671 N N . ASP B 1 60 ? -3.16 3.48 0.357 1 98.88 60 ASP B N 1
ATOM 1672 C CA . ASP B 1 60 ? -3.543 2.334 1.178 1 98.88 60 ASP B CA 1
ATOM 1673 C C . ASP B 1 60 ? -2.488 2.047 2.244 1 98.88 60 ASP B C 1
ATOM 1675 O O . ASP B 1 60 ? -1.299 1.953 1.938 1 98.88 60 ASP B O 1
ATOM 1679 N N . GLY B 1 61 ? -2.953 1.92 3.508 1 98.75 61 GLY B N 1
ATOM 1680 C CA . GLY B 1 61 ? -2.139 1.38 4.586 1 98.75 61 GLY B CA 1
ATOM 1681 C C . GLY B 1 61 ? -1.207 2.406 5.203 1 98.75 61 GLY B C 1
ATOM 1682 O O . GLY B 1 61 ? -0.482 2.104 6.152 1 98.75 61 GLY B O 1
ATOM 1683 N N . SER B 1 62 ? -1.206 3.613 4.746 1 98.94 62 SER B N 1
ATOM 1684 C CA . SER B 1 62 ? -0.327 4.637 5.301 1 98.94 62 SER B CA 1
ATOM 1685 C C . SER B 1 62 ? -0.84 5.133 6.648 1 98.94 62 SER B C 1
ATOM 1687 O O . SER B 1 62 ? -2.041 5.074 6.922 1 98.94 62 SER B O 1
ATOM 1689 N N . VAL B 1 63 ? 0.083 5.57 7.469 1 98.94 63 VAL B N 1
ATOM 1690 C CA . VAL B 1 63 ? -0.217 6.066 8.805 1 98.94 63 VAL B CA 1
ATOM 1691 C C . VAL B 1 63 ? 0.328 7.484 8.961 1 98.94 63 VAL B C 1
ATOM 1693 O O . VAL B 1 63 ? 1.498 7.742 8.672 1 98.94 63 VAL B O 1
ATOM 1696 N N . LEU B 1 64 ? -0.486 8.43 9.344 1 98.94 64 LEU B N 1
ATOM 1697 C CA . LEU B 1 64 ? -0.099 9.781 9.727 1 98.94 64 LEU B CA 1
ATOM 1698 C C . LEU B 1 64 ? -0.353 10.016 11.219 1 98.94 64 LEU B C 1
ATOM 1700 O O . LEU B 1 64 ? -1.43 9.695 11.727 1 98.94 64 LEU B O 1
ATOM 1704 N N . HIS B 1 65 ? 0.6 10.508 11.867 1 98.94 65 HIS B N 1
ATOM 1705 C CA . HIS B 1 65 ? 0.489 10.844 13.281 1 98.94 65 HIS B CA 1
ATOM 1706 C C . HIS B 1 65 ? 1.325 12.07 13.625 1 98.94 65 HIS B C 1
ATOM 1708 O O . HIS B 1 65 ? 2.258 12.414 12.898 1 98.94 65 HIS B O 1
ATOM 1714 N N . SER B 1 66 ? 0.942 12.773 14.633 1 98.25 66 SER B N 1
ATOM 1715 C CA . SER B 1 66 ? 1.64 13.992 15.039 1 98.25 66 SER B CA 1
ATOM 1716 C C . SER B 1 66 ? 1.939 13.992 16.531 1 98.25 66 SER B C 1
ATOM 1718 O O . SER B 1 66 ? 1.207 13.383 17.312 1 98.25 66 SER B O 1
ATOM 1720 N N . ASP B 1 67 ? 3.002 14.586 16.891 1 97.88 67 ASP B N 1
ATOM 1721 C CA . ASP B 1 67 ? 3.361 14.828 18.281 1 97.88 67 ASP B CA 1
ATOM 1722 C C . ASP B 1 67 ? 2.783 16.156 18.781 1 97.88 67 ASP B C 1
ATOM 1724 O O . ASP B 1 67 ? 2.377 17 17.984 1 97.88 67 ASP B O 1
ATOM 1728 N N . PRO B 1 68 ? 2.768 16.266 20.125 1 97.62 68 PRO B N 1
ATOM 1729 C CA . PRO B 1 68 ? 2.256 17.531 20.656 1 97.62 68 PRO B CA 1
ATOM 1730 C C . PRO B 1 68 ? 2.986 18.734 20.078 1 97.62 68 PRO B C 1
ATOM 1732 O O . PRO B 1 68 ? 4.219 18.781 20.062 1 97.62 68 PRO B O 1
ATOM 1735 N N . GLY B 1 69 ? 2.219 19.719 19.594 1 97.19 69 GLY B N 1
ATOM 1736 C CA . GLY B 1 69 ? 2.775 20.969 19.094 1 97.19 69 GLY B CA 1
ATOM 1737 C C . GLY B 1 69 ? 3.455 20.812 17.75 1 97.19 69 GLY B C 1
ATOM 1738 O O . GLY B 1 69 ? 4.039 21.766 17.234 1 97.19 69 GLY B O 1
ATOM 1739 N N . MET B 1 70 ? 3.402 19.703 17.125 1 98 70 MET B N 1
ATOM 1740 C CA . MET B 1 70 ? 4.051 19.438 15.836 1 98 70 MET B CA 1
ATOM 1741 C C . MET B 1 70 ? 3.057 18.859 14.836 1 98 70 MET B C 1
ATOM 1743 O O . MET B 1 70 ? 2.998 17.641 14.648 1 98 70 MET B O 1
ATOM 1747 N N . PRO B 1 71 ? 2.35 19.672 14.211 1 98.56 71 PRO B N 1
ATOM 1748 C CA . PRO B 1 71 ? 1.291 19.234 13.297 1 98.56 71 PRO B CA 1
ATOM 1749 C C . PRO B 1 71 ? 1.837 18.562 12.047 1 98.56 71 PRO B C 1
ATOM 1751 O O . PRO B 1 71 ? 3.045 18.594 11.797 1 98.56 71 PRO B O 1
ATOM 1754 N N . VAL B 1 72 ? 1.035 17.828 11.344 1 98.94 72 VAL B N 1
ATOM 1755 C CA . VAL B 1 72 ? 1.295 17.344 9.984 1 98.94 72 VAL B CA 1
ATOM 1756 C C . VAL B 1 72 ? 0.513 18.188 8.984 1 98.94 72 VAL B C 1
ATOM 1758 O O . VAL B 1 72 ? -0.668 18.484 9.188 1 98.94 72 VAL B O 1
ATOM 1761 N N . ASP B 1 73 ? 1.155 18.641 7.965 1 98.94 73 ASP B N 1
ATOM 1762 C CA . ASP B 1 73 ? 0.544 19.391 6.867 1 98.94 73 ASP B CA 1
ATOM 1763 C C . ASP B 1 73 ? 0.926 18.781 5.516 1 98.94 73 ASP B C 1
ATOM 1765 O O . ASP B 1 73 ? 2.092 18.828 5.121 1 98.94 73 ASP B O 1
ATOM 1769 N N . ILE B 1 74 ? -0.054 18.219 4.84 1 98.94 74 ILE B N 1
ATOM 1770 C CA . ILE B 1 74 ? 0.132 17.656 3.506 1 98.94 74 ILE B CA 1
ATOM 1771 C C . ILE B 1 74 ? -0.324 18.656 2.451 1 98.94 74 ILE B C 1
ATOM 1773 O O . ILE B 1 74 ? -1.519 18.938 2.33 1 98.94 74 ILE B O 1
ATOM 1777 N N . GLY B 1 75 ? 0.576 19.125 1.627 1 98.94 75 GLY B N 1
ATOM 1778 C CA . GLY B 1 75 ? 0.333 20.25 0.721 1 98.94 75 GLY B CA 1
ATOM 1779 C C . GLY B 1 75 ? -0.595 19.891 -0.425 1 98.94 75 GLY B C 1
ATOM 1780 O O . GLY B 1 75 ? -0.903 18.719 -0.639 1 98.94 75 GLY B O 1
ATOM 1781 N N . GLU B 1 76 ? -1.007 20.953 -1.156 1 98.75 76 GLU B N 1
ATOM 1782 C CA . GLU B 1 76 ? -1.926 20.812 -2.281 1 98.75 76 GLU B CA 1
ATOM 1783 C C . GLU B 1 76 ? -1.366 19.859 -3.334 1 98.75 76 GLU B C 1
ATOM 1785 O O . GLU B 1 76 ? -0.215 20 -3.752 1 98.75 76 GLU B O 1
ATOM 1790 N N . GLY B 1 77 ? -2.184 18.844 -3.68 1 98.69 77 GLY B N 1
ATOM 1791 C CA . GLY B 1 77 ? -1.809 17.938 -4.75 1 98.69 77 GLY B CA 1
ATOM 1792 C C . GLY B 1 77 ? -0.66 17.016 -4.375 1 98.69 77 GLY B C 1
ATOM 1793 O O . GLY B 1 77 ? -0.073 16.359 -5.242 1 98.69 77 GLY B O 1
ATOM 1794 N N . ALA B 1 78 ? -0.287 17 -3.15 1 98.94 78 ALA B N 1
ATOM 1795 C CA . ALA B 1 78 ? 0.781 16.094 -2.725 1 98.94 78 ALA B CA 1
ATOM 1796 C C . ALA B 1 78 ? 0.283 14.648 -2.645 1 98.94 78 ALA B C 1
ATOM 1798 O O . ALA B 1 78 ? -0.923 14.406 -2.562 1 98.94 78 ALA B O 1
ATOM 1799 N N . THR B 1 79 ? 1.239 13.719 -2.691 1 98.94 79 THR B N 1
ATOM 1800 C CA . THR B 1 79 ? 0.94 12.297 -2.613 1 98.94 79 THR B CA 1
ATOM 1801 C C . THR B 1 79 ? 1.716 11.641 -1.475 1 98.94 79 THR B C 1
ATOM 1803 O O . THR B 1 79 ? 2.928 11.828 -1.354 1 98.94 79 THR B O 1
ATOM 1806 N N . VAL B 1 80 ? 1.027 10.984 -0.594 1 98.94 80 VAL B N 1
ATOM 1807 C CA . VAL B 1 80 ? 1.608 9.977 0.289 1 98.94 80 VAL B CA 1
ATOM 1808 C C . VAL B 1 80 ? 1.245 8.578 -0.211 1 98.94 80 VAL B C 1
ATOM 1810 O O . VAL B 1 80 ? 0.115 8.117 -0.027 1 98.94 80 VAL B O 1
ATOM 1813 N N . ALA B 1 81 ? 2.191 7.898 -0.819 1 98.88 81 ALA B N 1
ATOM 1814 C CA . ALA B 1 81 ? 1.935 6.641 -1.516 1 98.88 81 ALA B CA 1
ATOM 1815 C C . ALA B 1 81 ? 1.647 5.512 -0.526 1 98.88 81 ALA B C 1
ATOM 1817 O O . ALA B 1 81 ? 1.312 5.766 0.633 1 98.88 81 ALA B O 1
ATOM 1818 N N . HIS B 1 82 ? 1.585 4.242 -1.029 1 98.94 82 HIS B N 1
ATOM 1819 C CA . HIS B 1 82 ? 1.127 3.096 -0.252 1 98.94 82 HIS B CA 1
ATOM 1820 C C . HIS B 1 82 ? 2.059 2.82 0.923 1 98.94 82 HIS B C 1
ATOM 1822 O O . HIS B 1 82 ? 3.283 2.836 0.768 1 98.94 82 HIS B O 1
ATOM 1828 N N . MET B 1 83 ? 1.448 2.613 2.18 1 98.88 83 MET B N 1
ATOM 1829 C CA . MET B 1 83 ? 2.098 2.031 3.352 1 98.88 83 MET B CA 1
ATOM 1830 C C . MET B 1 83 ? 3.242 2.918 3.834 1 98.88 83 MET B C 1
ATOM 1832 O O . MET B 1 83 ? 4.305 2.418 4.211 1 98.88 83 MET B O 1
ATOM 1836 N N . CYS B 1 84 ? 3.088 4.191 3.785 1 98.94 84 CYS B N 1
ATOM 1837 C CA . CYS B 1 84 ? 4.047 5.152 4.312 1 98.94 84 CYS B CA 1
ATOM 1838 C C . CYS B 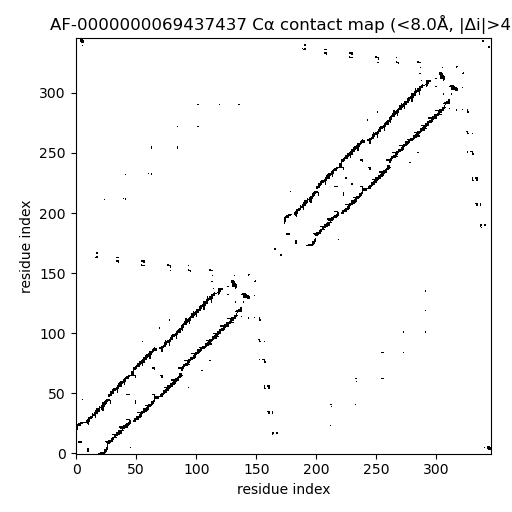1 84 ? 3.764 5.461 5.777 1 98.94 84 CYS B C 1
ATOM 1840 O O . CYS B 1 84 ? 2.648 5.246 6.254 1 98.94 84 CYS B O 1
ATOM 1842 N N . LEU B 1 85 ? 4.812 5.914 6.418 1 98.94 85 LEU B N 1
ATOM 1843 C CA . LEU B 1 85 ? 4.668 6.59 7.699 1 98.94 85 LEU B CA 1
ATOM 1844 C C . LEU B 1 85 ? 5.062 8.062 7.586 1 98.94 85 LEU B C 1
ATOM 1846 O O . LEU B 1 85 ? 6.188 8.375 7.191 1 98.94 85 LEU B O 1
ATOM 1850 N N . VAL B 1 86 ? 4.156 8.938 7.91 1 98.88 86 VAL B N 1
ATOM 1851 C CA . VAL B 1 86 ? 4.402 10.375 7.992 1 98.88 86 VAL B CA 1
ATOM 1852 C C . VAL B 1 86 ? 4.152 10.859 9.422 1 98.88 86 VAL B C 1
ATOM 1854 O O . VAL B 1 86 ? 3.02 10.82 9.906 1 98.88 86 VAL B O 1
ATOM 1857 N N . HIS B 1 87 ? 5.195 11.242 10.055 1 98.88 87 HIS B N 1
ATOM 1858 C CA . HIS B 1 87 ? 5.113 11.562 11.477 1 98.88 87 HIS B CA 1
ATOM 1859 C C . HIS B 1 87 ? 5.57 12.992 11.742 1 98.88 87 HIS B C 1
ATOM 1861 O O . HIS B 1 87 ? 6.762 13.297 11.641 1 98.88 87 HIS B O 1
ATOM 1867 N N . SER B 1 88 ? 4.703 13.938 12.109 1 98.75 88 SER B N 1
ATOM 1868 C CA . SER B 1 88 ? 4.98 15.305 12.531 1 98.75 88 SER B CA 1
ATOM 1869 C C . SER B 1 88 ? 5.883 16.016 11.531 1 98.75 88 SER B C 1
ATOM 1871 O O . SER B 1 88 ? 6.957 16.5 11.891 1 98.75 88 SER B O 1
ATOM 1873 N N . CYS B 1 89 ? 5.434 16.156 10.336 1 98.69 89 CYS B N 1
ATOM 1874 C CA . CYS B 1 89 ? 6.242 16.781 9.289 1 98.69 89 CYS B CA 1
ATOM 1875 C C . CYS B 1 89 ? 5.367 17.547 8.312 1 98.69 89 CYS B C 1
ATOM 1877 O O . CYS B 1 89 ? 4.141 17.516 8.406 1 98.69 89 CYS B O 1
ATOM 1879 N N . THR B 1 90 ? 6.027 18.281 7.426 1 98.88 90 THR B N 1
ATOM 1880 C CA . THR B 1 90 ? 5.359 19 6.344 1 98.88 90 THR B CA 1
ATOM 1881 C C . THR B 1 90 ? 5.75 18.422 4.988 1 98.88 90 THR B C 1
ATOM 1883 O O . THR B 1 90 ? 6.926 18.156 4.738 1 98.88 90 THR B O 1
ATOM 1886 N N . VAL B 1 91 ? 4.762 18.188 4.168 1 98.94 91 VAL B N 1
ATOM 1887 C CA . VAL B 1 91 ? 4.941 17.766 2.783 1 98.94 91 VAL B CA 1
ATOM 1888 C C . VAL B 1 91 ? 4.469 18.859 1.835 1 98.94 91 VAL B C 1
ATOM 1890 O O . VAL B 1 91 ? 3.295 19.234 1.845 1 98.94 91 VAL B O 1
ATOM 1893 N N . GLY B 1 92 ? 5.359 19.344 1.012 1 98.94 92 GLY B N 1
ATOM 1894 C CA . GLY B 1 92 ? 5.066 20.5 0.169 1 98.94 92 GLY B CA 1
ATOM 1895 C C . GLY B 1 92 ? 4.113 20.188 -0.966 1 98.94 92 GLY B C 1
ATOM 1896 O O . GLY B 1 92 ? 3.861 19.016 -1.262 1 98.94 92 GLY B O 1
ATOM 1897 N N . ASP B 1 93 ? 3.646 21.328 -1.612 1 98.81 93 ASP B N 1
ATOM 1898 C CA . ASP B 1 93 ? 2.701 21.203 -2.715 1 98.81 93 ASP B CA 1
ATOM 1899 C C . ASP B 1 93 ? 3.277 20.328 -3.828 1 98.81 93 ASP B C 1
ATOM 1901 O O . ASP B 1 93 ? 4.418 20.516 -4.25 1 98.81 93 ASP B O 1
ATOM 1905 N N . GLY B 1 94 ? 2.486 19.297 -4.242 1 98.69 94 GLY B N 1
ATOM 1906 C CA . GLY B 1 94 ? 2.857 18.469 -5.383 1 98.69 94 GLY B CA 1
ATOM 1907 C C . GLY B 1 94 ? 3.975 17.5 -5.07 1 98.69 94 GLY B C 1
ATOM 1908 O O . GLY B 1 94 ? 4.441 16.781 -5.961 1 98.69 94 GLY B O 1
ATOM 1909 N N . ALA B 1 95 ? 4.438 17.469 -3.861 1 98.88 95 ALA B N 1
ATOM 1910 C CA . ALA B 1 95 ? 5.477 16.5 -3.498 1 98.88 95 ALA B CA 1
ATOM 1911 C C . ALA B 1 95 ? 4.918 15.086 -3.439 1 98.88 95 ALA B C 1
ATOM 1913 O O . ALA B 1 95 ? 3.709 14.898 -3.293 1 98.88 95 ALA B O 1
ATOM 1914 N N . LEU B 1 96 ? 5.828 14.117 -3.578 1 98.94 96 LEU B N 1
ATOM 1915 C CA . LEU B 1 96 ? 5.43 12.711 -3.564 1 98.94 96 LEU B CA 1
ATOM 1916 C C . LEU B 1 96 ? 6.301 11.906 -2.605 1 98.94 96 LEU B C 1
ATOM 1918 O O . LEU B 1 96 ? 7.516 11.828 -2.785 1 98.94 96 LEU B O 1
ATOM 1922 N N . ILE B 1 97 ? 5.672 11.375 -1.528 1 98.94 97 ILE B N 1
ATOM 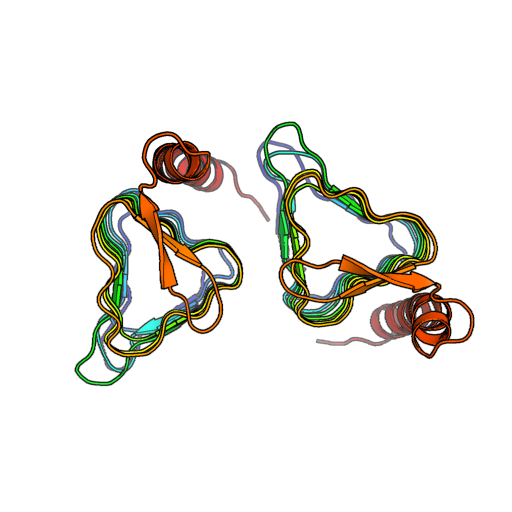1923 C CA . ILE B 1 97 ? 6.32 10.406 -0.65 1 98.94 97 ILE B CA 1
ATOM 1924 C C . ILE B 1 97 ? 6.133 9 -1.212 1 98.94 97 ILE B C 1
ATOM 1926 O O . ILE B 1 97 ? 5.02 8.477 -1.229 1 98.94 97 ILE B O 1
ATOM 1930 N N . GLY B 1 98 ? 7.215 8.344 -1.61 1 98.81 98 GLY B N 1
ATOM 1931 C CA . GLY B 1 98 ? 7.152 7.07 -2.314 1 98.81 98 GLY B CA 1
ATOM 1932 C C . GLY B 1 98 ? 6.781 5.906 -1.412 1 98.81 98 GLY B C 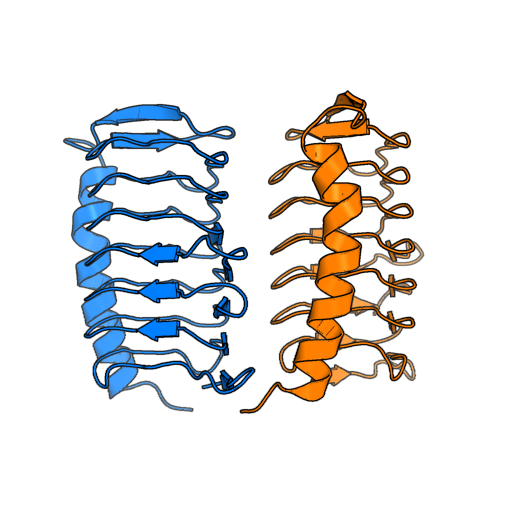1
ATOM 1933 O O . GLY B 1 98 ? 6.898 6 -0.189 1 98.81 98 GLY B O 1
ATOM 1934 N N . ASN B 1 99 ? 6.367 4.84 -2.045 1 98.81 99 ASN B N 1
ATOM 1935 C CA . ASN B 1 99 ? 5.883 3.646 -1.359 1 98.81 99 ASN B CA 1
ATOM 1936 C C . ASN B 1 99 ? 6.824 3.23 -0.23 1 98.81 99 ASN B C 1
ATOM 1938 O O . ASN B 1 99 ? 8.039 3.207 -0.407 1 98.81 99 ASN B O 1
ATOM 1942 N N . HIS B 1 100 ? 6.266 2.857 1.004 1 98.81 100 HIS B N 1
ATOM 1943 C CA . HIS B 1 100 ? 6.969 2.293 2.148 1 98.81 100 HIS B CA 1
ATOM 1944 C C . HIS B 1 100 ? 8.016 3.268 2.686 1 98.81 100 HIS B C 1
ATOM 1946 O O . HIS B 1 100 ? 8.891 2.877 3.459 1 98.81 100 HIS B O 1
ATOM 1952 N N . ALA B 1 101 ? 7.957 4.539 2.291 1 98.88 101 ALA B N 1
ATOM 1953 C CA . ALA B 1 101 ? 8.891 5.516 2.855 1 98.88 101 ALA B CA 1
ATOM 1954 C C . ALA B 1 101 ? 8.438 5.957 4.246 1 98.88 101 ALA B C 1
ATOM 1956 O O . ALA B 1 101 ? 7.27 5.816 4.602 1 98.88 101 ALA B O 1
ATOM 1957 N N . THR B 1 102 ? 9.344 6.465 5.016 1 98.94 102 THR B N 1
ATOM 1958 C CA . THR B 1 102 ? 9.125 6.996 6.355 1 98.94 102 THR B CA 1
ATOM 1959 C C . THR B 1 102 ? 9.664 8.414 6.469 1 98.94 102 THR B C 1
ATOM 1961 O O . THR B 1 102 ? 10.82 8.672 6.125 1 98.94 102 THR B O 1
ATOM 1964 N N . VAL B 1 103 ? 8.867 9.352 6.891 1 98.94 103 VAL B N 1
ATOM 1965 C CA . VAL B 1 103 ? 9.281 10.727 7.137 1 98.94 103 VAL B CA 1
ATOM 1966 C C . VAL B 1 103 ? 9.094 11.062 8.609 1 98.94 103 VAL B C 1
ATOM 1968 O O . VAL B 1 103 ? 7.977 10.984 9.141 1 98.94 103 VAL B O 1
ATOM 1971 N N . LEU B 1 104 ? 10.195 11.516 9.266 1 98.81 104 LEU B N 1
ATOM 1972 C CA . LEU B 1 104 ? 10.188 11.625 10.719 1 98.81 104 LEU B CA 1
ATOM 1973 C C . LEU B 1 104 ? 9.992 13.07 11.156 1 98.81 104 LEU B C 1
ATOM 1975 O O . LEU B 1 104 ? 9.859 13.969 10.32 1 98.81 104 LEU B O 1
ATOM 1979 N N . ASP B 1 105 ? 10.023 13.273 12.406 1 98.69 105 ASP B N 1
ATOM 1980 C CA . ASP B 1 105 ? 9.547 14.492 13.062 1 98.69 105 ASP B CA 1
ATOM 1981 C C . ASP B 1 105 ? 10.359 15.703 12.633 1 98.69 105 ASP B C 1
ATOM 1983 O O . ASP B 1 105 ? 11.594 15.672 12.672 1 98.69 105 ASP B O 1
ATOM 1987 N N . GLY B 1 106 ? 9.602 16.766 12.25 1 98.62 106 GLY B N 1
ATOM 1988 C CA . GLY B 1 106 ? 10.266 18.031 11.984 1 98.62 106 GLY B CA 1
ATOM 1989 C C . GLY B 1 106 ? 10.805 18.125 10.57 1 98.62 106 GLY B C 1
ATOM 1990 O O . GLY B 1 106 ? 11.273 19.188 10.156 1 98.62 106 GLY B O 1
ATOM 1991 N N . ALA B 1 107 ? 10.742 17.094 9.859 1 98.88 107 ALA B N 1
ATOM 1992 C CA . ALA B 1 107 ? 11.188 17.141 8.469 1 98.88 107 ALA B CA 1
ATOM 1993 C C . ALA B 1 107 ? 10.258 18 7.621 1 98.88 107 ALA B C 1
ATOM 1995 O O . ALA B 1 107 ? 9.07 18.141 7.926 1 98.88 107 ALA B O 1
ATOM 1996 N N . SER B 1 108 ? 10.805 18.625 6.641 1 98.94 108 SER B N 1
ATOM 1997 C CA . SER B 1 108 ? 10.07 19.391 5.637 1 98.94 108 SER B CA 1
ATOM 1998 C C . SER B 1 108 ? 10.461 18.953 4.227 1 98.94 108 SER B C 1
ATOM 2000 O O . SER B 1 108 ? 11.633 19.016 3.848 1 98.94 108 SER B O 1
ATOM 2002 N N . ILE B 1 109 ? 9.516 18.484 3.486 1 98.94 109 ILE B N 1
ATOM 2003 C CA . ILE B 1 109 ? 9.727 18.078 2.1 1 98.94 109 ILE B CA 1
ATOM 2004 C C . ILE B 1 109 ? 9.32 19.219 1.165 1 98.94 109 ILE B C 1
ATOM 2006 O O . ILE B 1 109 ? 8.164 19.641 1.173 1 98.94 109 ILE B O 1
ATOM 2010 N N . GLY B 1 110 ? 10.227 19.672 0.344 1 98.94 110 GLY B N 1
ATOM 2011 C CA . GLY B 1 110 ? 9.945 20.766 -0.561 1 98.94 110 GLY B CA 1
ATOM 2012 C C . GLY B 1 110 ? 8.93 20.422 -1.632 1 98.94 110 GLY B C 1
ATOM 2013 O O . GLY B 1 110 ? 8.789 19.25 -2.004 1 98.94 110 GLY B O 1
ATOM 2014 N N . ALA B 1 111 ? 8.297 21.516 -2.166 1 98.81 111 ALA B N 1
ATOM 2015 C CA . ALA B 1 111 ? 7.273 21.344 -3.191 1 98.81 111 ALA B CA 1
ATOM 2016 C C . ALA B 1 111 ? 7.828 20.609 -4.406 1 98.81 111 ALA B C 1
ATOM 2018 O O . ALA B 1 111 ? 8.969 20.828 -4.812 1 98.81 111 ALA B O 1
ATOM 2019 N N . ARG B 1 112 ? 7.039 19.625 -4.98 1 98.69 112 ARG B N 1
ATOM 2020 C CA . ARG B 1 112 ? 7.301 18.922 -6.23 1 98.69 112 ARG B CA 1
ATOM 2021 C C . ARG B 1 112 ? 8.539 18.031 -6.117 1 98.69 112 ARG B C 1
ATOM 2023 O O . ARG B 1 112 ? 9.109 17.609 -7.125 1 98.69 112 ARG B O 1
ATOM 2030 N N . SER B 1 113 ? 9.008 17.859 -4.883 1 98.94 113 SER B N 1
ATOM 2031 C CA . SER B 1 113 ? 10.086 16.906 -4.641 1 98.94 113 SER B CA 1
ATOM 2032 C C . SER B 1 113 ? 9.539 15.492 -4.48 1 98.94 113 SER B C 1
ATOM 2034 O O . SER B 1 113 ? 8.344 15.312 -4.227 1 98.94 113 SER B O 1
ATOM 2036 N N . MET B 1 114 ? 10.438 14.523 -4.676 1 98.88 114 MET B N 1
ATOM 2037 C CA . MET B 1 114 ? 10.039 13.125 -4.5 1 98.88 114 MET B CA 1
ATOM 2038 C C . MET B 1 114 ? 10.969 12.414 -3.521 1 98.88 114 MET B C 1
ATOM 2040 O O . MET B 1 114 ? 12.188 12.461 -3.674 1 98.88 114 MET B O 1
ATOM 2044 N N . VAL B 1 115 ? 10.391 11.852 -2.494 1 98.88 115 VAL B N 1
ATOM 2045 C CA . VAL B 1 115 ? 11.078 10.852 -1.676 1 98.88 115 VAL B CA 1
ATOM 2046 C C . VAL B 1 115 ? 10.891 9.461 -2.285 1 98.88 115 VAL B C 1
ATOM 2048 O O . VAL B 1 115 ? 9.758 8.977 -2.402 1 98.88 115 VAL B O 1
ATOM 2051 N N . ALA B 1 116 ? 11.93 8.859 -2.639 1 98.69 116 ALA B N 1
ATOM 2052 C CA . ALA B 1 116 ? 11.859 7.586 -3.342 1 98.69 116 ALA B CA 1
ATOM 2053 C C . ALA B 1 116 ? 11.305 6.492 -2.436 1 98.69 116 ALA B C 1
ATOM 2055 O O . ALA B 1 116 ? 11.359 6.605 -1.208 1 98.69 116 ALA B O 1
ATOM 2056 N N . ALA B 1 117 ? 10.781 5.465 -3.072 1 98.62 117 ALA B N 1
ATOM 2057 C CA . ALA B 1 117 ? 10.234 4.316 -2.354 1 98.62 117 ALA B CA 1
ATOM 2058 C C . ALA B 1 117 ? 11.25 3.752 -1.366 1 98.62 117 ALA B C 1
ATOM 2060 O O . ALA B 1 117 ? 12.438 3.646 -1.68 1 98.62 117 ALA B O 1
ATOM 2061 N N . GLY B 1 118 ? 10.734 3.445 -0.143 1 98.62 118 GLY B N 1
ATOM 2062 C CA . GLY B 1 118 ? 11.523 2.76 0.865 1 98.62 118 GLY B CA 1
ATOM 2063 C C . GLY B 1 118 ? 12.492 3.678 1.588 1 98.62 118 GLY B C 1
ATOM 2064 O O . GLY B 1 118 ? 13.266 3.227 2.434 1 98.62 118 GLY B O 1
ATOM 2065 N N . SER B 1 119 ? 12.5 4.922 1.328 1 98.81 119 SER B N 1
ATOM 2066 C CA . SER B 1 119 ? 13.477 5.844 1.901 1 98.81 119 SER B CA 1
ATOM 2067 C C . SER B 1 119 ? 13.109 6.223 3.332 1 98.81 119 SER B C 1
ATOM 2069 O O . SER B 1 119 ? 11.945 6.113 3.727 1 98.81 119 SER B O 1
ATOM 2071 N N . LEU B 1 120 ? 14.07 6.582 4.062 1 98.88 120 LEU B N 1
ATOM 2072 C CA . LEU B 1 120 ? 13.914 7.098 5.418 1 98.88 120 LEU B CA 1
ATOM 2073 C C . LEU B 1 120 ? 14.398 8.539 5.512 1 98.88 120 LEU B C 1
ATOM 2075 O O . LEU B 1 120 ? 15.594 8.805 5.406 1 98.88 120 LEU B O 1
ATOM 2079 N N . VAL B 1 121 ? 13.492 9.469 5.715 1 98.94 121 VAL B N 1
ATOM 2080 C CA . VAL B 1 121 ? 13.836 10.867 5.949 1 98.94 121 VAL B CA 1
ATOM 2081 C C . VAL B 1 121 ? 13.914 11.133 7.453 1 98.94 121 VAL B C 1
ATOM 2083 O O . VAL B 1 121 ? 12.914 11.031 8.164 1 98.94 121 VAL B O 1
ATOM 2086 N N . LEU B 1 122 ? 15.094 11.555 7.922 1 98.75 122 LEU B N 1
ATOM 2087 C CA . LEU B 1 122 ? 15.328 11.719 9.352 1 98.75 122 LEU B CA 1
ATOM 2088 C C . LEU B 1 122 ? 14.641 12.977 9.875 1 98.75 122 LEU B C 1
ATOM 2090 O O . LEU B 1 122 ? 14.281 13.859 9.094 1 98.75 122 LEU B O 1
ATOM 2094 N N . GLY B 1 123 ? 14.547 12.93 11.18 1 98.62 123 GLY B N 1
ATOM 2095 C CA . GLY B 1 123 ? 13.93 14.078 11.82 1 98.62 123 GLY B CA 1
ATOM 2096 C C . GLY B 1 123 ? 14.68 15.375 11.555 1 98.62 123 GLY B C 1
ATOM 2097 O O . GLY B 1 123 ? 15.914 15.398 11.555 1 98.62 123 GLY B O 1
ATOM 2098 N N . GLY B 1 124 ? 13.906 16.391 11.289 1 98.56 124 GLY B N 1
ATOM 2099 C CA . GLY B 1 124 ? 14.484 17.719 11.133 1 98.56 124 GLY B CA 1
ATOM 2100 C C . GLY B 1 124 ? 15.062 17.953 9.75 1 98.56 124 GLY B C 1
ATOM 2101 O O . GLY B 1 124 ? 15.477 19.062 9.43 1 98.56 124 GLY B O 1
ATOM 2102 N N . ALA B 1 125 ? 15.125 16.938 8.914 1 98.75 125 ALA B N 1
ATOM 2103 C CA . ALA B 1 125 ? 15.672 17.094 7.566 1 98.75 125 ALA B CA 1
ATOM 2104 C C . ALA B 1 125 ? 14.906 18.172 6.785 1 98.75 125 ALA B C 1
ATOM 2106 O O . ALA B 1 125 ? 13.68 18.234 6.848 1 98.75 125 ALA B O 1
ATOM 2107 N N . GLN B 1 126 ? 15.617 19.062 6.156 1 98.88 126 GLN B N 1
ATOM 2108 C CA . GLN B 1 126 ? 15.07 20.078 5.27 1 98.88 126 GLN B CA 1
ATOM 2109 C C . GLN B 1 126 ? 15.367 19.766 3.809 1 98.88 126 GLN B C 1
ATOM 2111 O O . GLN B 1 126 ? 16.484 19.984 3.34 1 98.88 126 GLN B O 1
ATOM 2116 N N . ILE B 1 127 ? 14.383 19.312 3.061 1 98.94 127 ILE B N 1
ATOM 2117 C CA . ILE B 1 127 ? 14.539 18.906 1.667 1 98.94 127 ILE B CA 1
ATOM 2118 C C . ILE B 1 127 ? 14.086 20.047 0.747 1 98.94 127 ILE B C 1
ATOM 2120 O O . ILE B 1 127 ? 12.953 20.531 0.856 1 98.94 127 ILE B O 1
ATOM 2124 N N . PRO B 1 128 ? 14.961 20.516 -0.153 1 98.88 128 PRO B N 1
ATOM 2125 C CA . PRO B 1 128 ? 14.547 21.594 -1.057 1 98.88 128 PRO B CA 1
ATOM 2126 C C . PRO B 1 128 ? 13.445 21.172 -2.02 1 98.88 128 PRO B C 1
ATOM 2128 O O . PRO B 1 128 ? 13.102 19.984 -2.08 1 98.88 128 PRO B O 1
ATOM 2131 N N . ALA B 1 129 ? 12.898 22.219 -2.727 1 98.81 129 ALA B N 1
ATOM 2132 C CA . ALA B 1 129 ? 11.906 21.938 -3.764 1 98.81 129 ALA B CA 1
ATOM 2133 C C . ALA B 1 129 ? 12.562 21.328 -4.996 1 98.81 129 ALA B C 1
ATOM 2135 O O . ALA B 1 129 ? 13.75 21.531 -5.25 1 98.81 129 ALA B O 1
ATOM 2136 N N . ASP B 1 130 ? 11.812 20.469 -5.664 1 98.81 130 ASP B N 1
ATOM 2137 C CA . ASP B 1 130 ? 12.102 19.984 -7.012 1 98.81 130 ASP B CA 1
ATOM 2138 C C . ASP B 1 130 ? 13.305 19.047 -7.023 1 98.81 130 ASP B C 1
ATOM 2140 O O . ASP B 1 130 ? 14.086 19.047 -7.977 1 98.81 130 ASP B O 1
ATOM 2144 N N . VAL B 1 131 ? 13.453 18.25 -5.973 1 98.88 131 VAL B N 1
ATOM 2145 C CA . VAL B 1 131 ? 14.578 17.328 -5.957 1 98.88 131 VAL B CA 1
ATOM 2146 C C . VAL B 1 131 ? 14.078 15.906 -5.723 1 98.88 131 V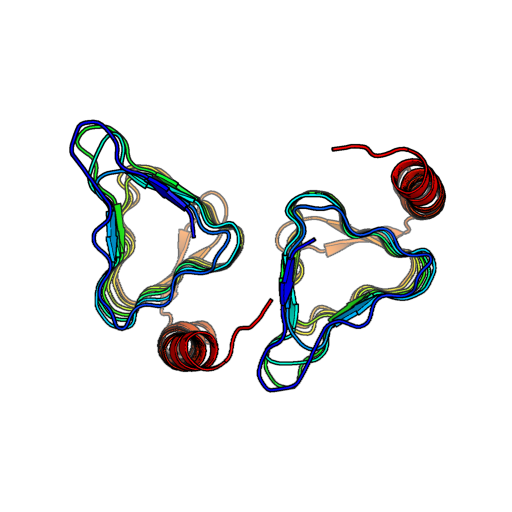AL B C 1
ATOM 2148 O O . VAL B 1 131 ? 12.945 15.703 -5.27 1 98.88 131 VAL B O 1
ATOM 2151 N N . LEU B 1 132 ? 14.883 14.969 -6.152 1 98.81 132 LEU B N 1
ATOM 2152 C CA . LEU B 1 132 ? 14.727 13.562 -5.801 1 98.81 132 LEU B CA 1
ATOM 2153 C C . LEU B 1 132 ? 15.625 13.188 -4.621 1 98.81 132 LEU B C 1
ATOM 2155 O O . LEU B 1 132 ? 16.828 13.461 -4.641 1 98.81 132 LEU B O 1
ATOM 2159 N N . VAL B 1 133 ? 14.992 12.609 -3.604 1 98.62 133 VAL B N 1
ATOM 2160 C CA . VAL B 1 133 ? 15.734 12.164 -2.43 1 98.62 133 VAL B CA 1
ATOM 2161 C C . VAL B 1 133 ? 15.562 10.664 -2.244 1 98.62 133 VAL B C 1
ATOM 2163 O O . VAL B 1 133 ? 14.461 10.133 -2.436 1 98.62 133 VAL B O 1
ATOM 2166 N N . MET B 1 134 ? 16.656 9.984 -1.841 1 98.5 134 MET B N 1
ATOM 2167 C CA . MET B 1 134 ? 16.594 8.523 -1.758 1 98.5 134 MET B CA 1
ATOM 2168 C C . MET B 1 134 ? 17.547 7.996 -0.701 1 98.5 134 MET B C 1
ATOM 2170 O O . MET B 1 134 ? 18.562 8.625 -0.411 1 98.5 134 MET B O 1
ATOM 2174 N N . GLY B 1 135 ? 17.109 6.836 -0.102 1 98.12 135 GLY B N 1
ATOM 2175 C CA . GLY B 1 135 ? 18.031 6.129 0.772 1 98.12 135 GLY B CA 1
ATOM 2176 C C . GLY B 1 135 ? 17.609 6.152 2.229 1 98.12 135 GLY B C 1
ATOM 2177 O O . GLY B 1 135 ? 16.562 6.703 2.568 1 98.12 135 GLY B O 1
ATOM 2178 N N . SER B 1 136 ? 18.469 5.484 3.109 1 98 136 SER B N 1
ATOM 2179 C CA . SER B 1 136 ? 18.281 5.402 4.555 1 98 136 SER B CA 1
ATOM 2180 C C . SER B 1 136 ? 19.594 5.535 5.301 1 98 136 SER B C 1
ATOM 2182 O O . SER B 1 136 ? 20.328 4.551 5.461 1 98 136 SER B O 1
ATOM 2184 N N . PRO B 1 137 ? 19.953 6.688 5.703 1 97.94 137 PRO B N 1
ATOM 2185 C CA . PRO B 1 137 ? 19.141 7.902 5.633 1 97.94 137 PRO B CA 1
ATOM 2186 C C . PRO B 1 137 ? 19.047 8.477 4.219 1 97.94 137 PRO B C 1
ATOM 2188 O O . PRO B 1 137 ? 19.969 8.297 3.42 1 97.94 137 PRO B O 1
ATOM 2191 N N . ALA B 1 138 ? 18 9.148 3.908 1 98.5 138 ALA B N 1
ATOM 2192 C CA . ALA B 1 138 ? 17.734 9.688 2.578 1 98.5 138 ALA B CA 1
ATOM 2193 C C . ALA B 1 138 ? 18.625 10.891 2.295 1 98.5 138 ALA B C 1
ATOM 2195 O O . ALA B 1 138 ? 18.859 11.727 3.174 1 98.5 138 ALA B O 1
ATOM 2196 N N . LYS B 1 139 ? 19.078 11 1.089 1 98.56 139 LYS B N 1
ATOM 2197 C CA . LYS B 1 139 ? 19.875 12.117 0.608 1 98.56 139 LYS B CA 1
ATOM 2198 C C . LYS B 1 139 ? 19.375 12.617 -0.742 1 98.56 139 LYS B C 1
ATOM 2200 O O . LYS B 1 139 ? 18.797 11.852 -1.514 1 98.56 139 LYS B O 1
ATOM 2205 N N . VAL B 1 140 ? 19.625 13.922 -0.94 1 98.75 140 VAL B N 1
ATOM 2206 C CA . VAL B 1 140 ? 19.281 14.5 -2.236 1 98.75 140 VAL B CA 1
ATOM 2207 C C . VAL B 1 140 ? 20.156 13.875 -3.322 1 98.75 140 VAL B C 1
ATOM 2209 O O . VAL B 1 140 ? 21.391 13.844 -3.195 1 98.75 140 VAL B O 1
ATOM 2212 N N . LYS B 1 141 ? 19.547 13.406 -4.457 1 98.5 141 LYS B N 1
ATOM 2213 C CA . LYS B 1 141 ? 20.281 12.758 -5.543 1 98.5 141 LYS B CA 1
ATOM 2214 C C . LYS B 1 141 ? 20.375 13.672 -6.762 1 98.5 141 LYS B C 1
ATOM 2216 O O . LYS B 1 141 ? 21.219 13.469 -7.633 1 98.5 141 LYS B O 1
ATOM 2221 N N . GLY B 1 142 ? 19.5 14.664 -6.863 1 98.38 142 GLY B N 1
ATOM 2222 C CA . GLY B 1 142 ? 19.438 15.57 -8 1 98.38 142 GLY B CA 1
ATOM 2223 C C . GLY B 1 142 ? 18.047 16.125 -8.25 1 98.38 142 GLY B C 1
ATOM 2224 O O . GLY B 1 142 ? 17.125 15.875 -7.477 1 98.38 142 GLY B O 1
ATOM 2225 N N . PRO B 1 143 ? 17.906 16.922 -9.336 1 98.44 143 PRO B N 1
ATOM 2226 C CA . PRO B 1 143 ? 16.578 17.469 -9.656 1 98.44 143 PRO B CA 1
ATOM 2227 C C . PRO B 1 143 ? 15.609 16.406 -10.164 1 98.44 143 PRO B C 1
ATOM 2229 O O . PRO B 1 143 ? 16.031 15.406 -10.742 1 98.44 143 PRO B O 1
ATOM 2232 N N . VAL B 1 144 ? 14.32 16.641 -9.984 1 98.12 144 VAL B N 1
ATOM 2233 C CA . VAL B 1 144 ? 13.289 15.773 -10.555 1 98.12 144 VAL B CA 1
ATOM 2234 C C . VAL B 1 144 ? 13.148 16.047 -12.047 1 98.12 144 VAL B C 1
ATOM 2236 O O . VAL B 1 144 ? 12.727 15.18 -12.812 1 98.12 144 VAL B O 1
ATOM 2239 N N . ALA B 1 145 ? 13.531 17.297 -12.375 1 97.31 145 ALA B N 1
ATOM 2240 C CA . ALA B 1 145 ? 13.336 17.719 -13.758 1 97.31 145 ALA B CA 1
ATOM 2241 C C . ALA B 1 145 ? 14.047 16.781 -14.727 1 97.31 145 ALA B C 1
ATOM 2243 O O . ALA B 1 145 ? 15.219 16.453 -14.539 1 97.31 145 ALA B O 1
ATOM 2244 N N . GLY B 1 146 ? 13.258 16.297 -15.734 1 96.69 146 GLY B N 1
ATOM 2245 C CA . GLY B 1 146 ? 13.836 15.469 -16.781 1 96.69 146 GLY B CA 1
ATOM 2246 C C . GLY B 1 146 ? 13.938 14 -16.406 1 96.69 146 GLY B C 1
ATOM 2247 O O . GLY B 1 146 ? 14.492 13.195 -17.156 1 96.69 146 GLY B O 1
ATOM 2248 N N . THR B 1 147 ? 13.453 13.617 -15.273 1 95.81 147 THR B N 1
ATOM 2249 C CA . THR B 1 147 ? 13.516 12.242 -14.805 1 95.81 147 THR B CA 1
ATOM 2250 C C . THR B 1 147 ? 12.117 11.633 -14.719 1 95.81 147 THR B C 1
ATOM 2252 O O . THR B 1 147 ? 11.117 12.352 -14.812 1 95.81 147 THR B O 1
ATOM 2255 N N . PRO B 1 148 ? 11.984 10.312 -14.562 1 93.75 148 PRO B N 1
ATOM 2256 C CA . PRO B 1 148 ? 10.68 9.68 -14.344 1 93.75 148 PRO B CA 1
ATOM 2257 C C . PRO B 1 148 ? 9.961 10.227 -13.117 1 93.75 148 PRO B C 1
ATOM 2259 O O . PRO B 1 148 ? 8.727 10.242 -13.078 1 93.75 148 PRO B O 1
ATOM 2262 N N . ALA B 1 149 ? 10.719 10.688 -12.211 1 95.88 149 ALA B N 1
ATOM 2263 C CA . ALA B 1 149 ? 10.141 11.258 -11 1 95.88 149 ALA B CA 1
ATOM 2264 C C . ALA B 1 149 ? 9.258 12.461 -11.32 1 95.88 149 ALA B C 1
ATOM 2266 O O . ALA B 1 149 ? 8.227 12.672 -10.68 1 95.88 149 ALA B O 1
ATOM 2267 N N . GLU B 1 150 ? 9.711 13.219 -12.25 1 95.88 150 GLU B N 1
ATOM 2268 C CA . GLU B 1 150 ? 8.93 14.383 -12.641 1 95.88 150 GLU B CA 1
ATOM 2269 C C . GLU B 1 150 ? 7.551 13.977 -13.148 1 95.88 150 GLU B C 1
ATOM 2271 O O . GLU B 1 150 ? 6.543 14.602 -12.805 1 95.88 150 GLU B O 1
ATOM 2276 N N . PHE B 1 151 ? 7.527 12.969 -13.906 1 94.62 151 PHE B N 1
ATOM 2277 C CA . PHE B 1 151 ? 6.273 12.469 -14.453 1 94.62 151 PHE B CA 1
ATOM 2278 C C . PHE B 1 151 ? 5.355 11.977 -13.336 1 94.62 151 PHE B C 1
ATOM 2280 O O . PHE B 1 151 ? 4.145 12.219 -13.367 1 94.62 151 PHE B O 1
ATOM 2287 N N . LEU B 1 152 ? 5.887 11.398 -12.406 1 96 152 LEU B N 1
ATOM 2288 C CA . LEU B 1 152 ? 5.098 10.859 -11.305 1 96 152 LEU B CA 1
ATOM 2289 C C . LEU B 1 152 ? 4.531 11.984 -10.438 1 96 152 LEU B C 1
ATOM 2291 O O . LEU B 1 152 ? 3.342 11.984 -10.117 1 96 152 LEU B O 1
ATOM 2295 N N . THR B 1 153 ? 5.355 12.953 -10.07 1 97 153 THR B N 1
ATOM 2296 C CA . THR B 1 153 ? 4.906 14.055 -9.227 1 97 153 THR B CA 1
ATOM 2297 C C . THR B 1 153 ? 3.812 14.859 -9.922 1 97 153 THR B C 1
ATOM 2299 O O . THR B 1 153 ? 2.891 15.359 -9.273 1 97 153 THR B O 1
ATOM 2302 N N . LYS B 1 154 ? 3.848 14.883 -11.172 1 95.5 154 LYS B N 1
ATOM 2303 C CA . LYS B 1 154 ? 2.867 15.648 -11.938 1 95.5 154 LYS B CA 1
ATOM 2304 C C . LYS B 1 154 ? 1.616 14.82 -12.211 1 95.5 154 LYS B C 1
ATOM 2306 O O . LYS B 1 154 ? 0.504 15.352 -12.234 1 95.5 154 LYS B O 1
ATOM 2311 N N . GLY B 1 155 ? 1.78 13.602 -12.453 1 96.12 155 GLY B N 1
ATOM 2312 C CA . GLY B 1 155 ? 0.716 12.758 -12.977 1 96.12 155 GLY B CA 1
ATOM 2313 C C . GLY B 1 155 ? -0.12 12.109 -11.891 1 96.12 155 GLY B C 1
ATOM 2314 O O . GLY B 1 155 ? -1.337 11.969 -12.031 1 96.12 155 GLY B O 1
ATOM 2315 N N . VAL B 1 156 ? 0.462 11.719 -10.781 1 95.56 156 VAL B N 1
ATOM 2316 C CA . VAL B 1 156 ? -0.195 10.891 -9.773 1 95.56 156 VAL B CA 1
ATOM 2317 C C . VAL B 1 156 ? -1.315 11.68 -9.102 1 95.56 156 VAL B C 1
ATOM 2319 O O . VAL B 1 156 ? -2.434 11.18 -8.953 1 95.56 156 VAL B O 1
ATOM 2322 N N . PRO B 1 157 ? -1.084 12.93 -8.688 1 94.56 157 PRO B N 1
ATOM 2323 C CA . PRO B 1 157 ? -2.16 13.688 -8.031 1 94.56 157 PRO B CA 1
ATOM 2324 C C . PRO B 1 157 ? -3.418 13.781 -8.898 1 94.56 157 PRO B C 1
ATOM 2326 O O . PRO B 1 157 ? -4.527 13.547 -8.406 1 94.56 157 PRO B O 1
ATOM 2329 N N . ALA B 1 158 ? -3.24 14.102 -10.156 1 95.81 158 ALA B N 1
ATOM 2330 C CA . ALA B 1 158 ? -4.398 14.195 -11.039 1 95.81 158 ALA B CA 1
ATOM 2331 C C . ALA B 1 158 ? -5.102 12.852 -11.172 1 95.81 158 ALA B C 1
ATOM 2333 O O . ALA B 1 158 ? -6.332 12.781 -11.148 1 95.81 158 ALA B O 1
ATOM 2334 N N . ALA B 1 159 ? -4.383 11.828 -11.352 1 97.62 159 ALA B N 1
ATOM 2335 C CA . ALA B 1 159 ? -4.938 10.484 -11.5 1 97.62 159 ALA B CA 1
ATOM 2336 C C . ALA B 1 159 ? -5.754 10.094 -10.266 1 97.62 159 ALA B C 1
ATOM 2338 O O . ALA B 1 159 ? -6.844 9.531 -10.391 1 97.62 159 ALA B O 1
ATOM 2339 N N . TYR B 1 160 ? -5.258 10.391 -9.07 1 98.31 160 TYR B N 1
ATOM 2340 C CA . TYR B 1 160 ? -5.934 9.969 -7.852 1 98.31 160 TYR B CA 1
ATOM 2341 C C . TYR B 1 160 ? -7.125 10.875 -7.551 1 98.31 160 TYR B C 1
ATOM 2343 O O . TYR B 1 160 ? -8.062 10.461 -6.855 1 98.31 160 TYR B O 1
ATOM 2351 N N . ARG B 1 161 ? -7.121 12.102 -8.016 1 97.88 161 ARG B N 1
ATOM 2352 C CA . ARG B 1 161 ? -8.336 12.906 -7.926 1 97.88 161 ARG B CA 1
ATOM 2353 C C . ARG B 1 161 ? -9.461 12.289 -8.742 1 97.88 161 ARG B C 1
ATOM 2355 O O . ARG B 1 161 ? -10.586 12.164 -8.258 1 97.88 161 ARG B O 1
ATOM 2362 N N . GLU B 1 162 ? -9.133 11.938 -9.914 1 98.06 162 GLU B N 1
ATOM 2363 C CA . GLU B 1 162 ? -10.133 11.289 -10.758 1 98.06 162 GLU B CA 1
ATOM 2364 C C . GLU B 1 162 ? -10.57 9.953 -10.172 1 98.06 162 GLU B C 1
ATOM 2366 O O . GLU B 1 162 ? -11.75 9.602 -10.227 1 98.06 162 GLU B O 1
ATOM 2371 N N . LEU B 1 163 ? -9.672 9.211 -9.672 1 98.44 163 LEU B N 1
ATOM 2372 C CA . LEU B 1 163 ? -9.984 7.926 -9.055 1 98.44 163 LEU B CA 1
ATOM 2373 C C . LEU B 1 163 ? -10.93 8.109 -7.875 1 98.44 163 LEU B C 1
ATOM 2375 O O . LEU B 1 163 ? -11.875 7.34 -7.707 1 98.44 163 LEU B O 1
ATOM 2379 N N . GLY B 1 164 ? -10.594 9.102 -7.02 1 98.31 164 GLY B N 1
ATOM 2380 C CA . GLY B 1 164 ? -11.492 9.406 -5.914 1 98.31 164 GLY B CA 1
ATOM 2381 C C . GLY B 1 164 ? -12.922 9.625 -6.355 1 98.31 164 GLY B C 1
ATOM 2382 O O . GLY B 1 164 ? -13.859 9.141 -5.715 1 98.31 164 GLY B O 1
ATOM 2383 N N . LYS B 1 165 ? -13.102 10.344 -7.41 1 98.06 165 LYS B N 1
ATOM 2384 C CA . LYS B 1 165 ? -14.438 10.586 -7.941 1 98.06 165 LYS B CA 1
ATOM 2385 C C . LYS B 1 165 ? -15.109 9.281 -8.367 1 98.06 165 LYS B C 1
ATOM 2387 O O . LYS B 1 165 ? -16.297 9.078 -8.117 1 98.06 165 LYS B O 1
ATOM 2392 N N . ARG B 1 166 ? -14.352 8.43 -9.039 1 97.88 166 ARG B N 1
ATOM 2393 C CA . ARG B 1 166 ? -14.859 7.125 -9.453 1 97.88 166 ARG B CA 1
ATOM 2394 C C . ARG B 1 166 ? -15.359 6.32 -8.258 1 97.88 166 ARG B C 1
ATOM 2396 O O . ARG B 1 166 ? -16.422 5.691 -8.32 1 97.88 166 ARG B O 1
ATOM 2403 N N . TYR B 1 167 ? -14.594 6.328 -7.172 1 97.94 167 TYR B N 1
ATOM 2404 C CA . TYR B 1 167 ? -14.961 5.57 -5.98 1 97.94 167 TYR B CA 1
ATOM 2405 C C . TYR B 1 167 ? -16.188 6.164 -5.312 1 97.94 167 TYR B C 1
ATOM 2407 O O . TYR B 1 167 ? -17.062 5.434 -4.84 1 97.94 167 TYR B O 1
ATOM 2415 N N . LEU B 1 168 ? -16.297 7.473 -5.246 1 96.69 168 LEU B N 1
ATOM 2416 C CA . LEU B 1 168 ? -17.469 8.133 -4.68 1 96.69 168 LEU B CA 1
ATOM 2417 C C . LEU B 1 168 ? -18.734 7.719 -5.426 1 96.69 168 LEU B C 1
ATOM 2419 O O . LEU B 1 168 ? -19.781 7.504 -4.812 1 96.69 168 LEU B O 1
ATOM 2423 N N . ALA B 1 169 ? -18.562 7.551 -6.66 1 96 169 ALA B N 1
ATOM 2424 C CA . ALA B 1 169 ? -19.719 7.32 -7.516 1 96 169 ALA B CA 1
ATOM 2425 C C . ALA B 1 169 ? -20.062 5.832 -7.59 1 96 169 ALA B C 1
ATOM 2427 O O . ALA B 1 169 ? -21.219 5.465 -7.785 1 96 169 ALA B O 1
ATOM 2428 N N . GLY B 1 170 ? -19.031 4.969 -7.367 1 94.94 170 GLY B N 1
ATOM 2429 C CA . GLY B 1 170 ? -19.297 3.631 -7.875 1 94.94 170 GLY B CA 1
ATOM 2430 C C . GLY B 1 170 ? -18.906 2.537 -6.895 1 94.94 170 GLY B C 1
ATOM 2431 O O . GLY B 1 170 ? -19.094 1.352 -7.176 1 94.94 170 GLY B O 1
ATOM 2432 N N . LEU B 1 171 ? -18.328 2.824 -5.762 1 94.69 171 LEU B N 1
ATOM 2433 C CA . LEU B 1 171 ? -17.938 1.778 -4.82 1 94.69 171 LEU B CA 1
ATOM 2434 C C . LEU B 1 171 ? -19.172 1.181 -4.141 1 94.69 171 LEU B C 1
ATOM 2436 O O . LEU B 1 171 ? -20.031 1.914 -3.656 1 94.69 171 LEU B O 1
ATOM 2440 N N . ASP B 1 172 ? -19.234 -0.193 -4.133 1 93.06 172 ASP B N 1
ATOM 2441 C CA . ASP B 1 172 ? -20.344 -0.867 -3.473 1 93.06 172 ASP B CA 1
ATOM 2442 C C . ASP B 1 172 ? -19.875 -2.119 -2.74 1 93.06 172 ASP B C 1
ATOM 2444 O O . ASP B 1 172 ? -19 -2.836 -3.227 1 93.06 172 ASP B O 1
ATOM 2448 N N . LYS B 1 173 ? -20.5 -2.486 -1.534 1 86.62 173 LYS B N 1
ATOM 2449 C CA . LYS B 1 173 ? -20.172 -3.686 -0.768 1 86.62 173 LYS B CA 1
ATOM 2450 C C . LYS B 1 173 ? -21.047 -4.867 -1.191 1 86.62 173 LYS B C 1
ATOM 2452 O O . LYS B 1 173 ? -22.25 -4.715 -1.393 1 86.62 173 LYS B O 1
#